Protein AF-A0A7Y3EI06-F1 (afdb_monomer_lite)

pLDDT: mean 91.56, std 10.41, range [52.66, 98.56]

Structure (mmCIF, N/CA/C/O backbone):
data_AF-A0A7Y3EI06-F1
#
_entry.id   AF-A0A7Y3EI06-F1
#
loop_
_atom_site.group_PDB
_atom_site.id
_atom_site.type_symbol
_atom_site.label_atom_id
_atom_site.label_alt_id
_atom_site.label_comp_id
_atom_site.label_asym_id
_atom_site.label_entity_id
_atom_site.label_seq_id
_atom_site.pdbx_PDB_ins_code
_atom_site.Cartn_x
_atom_site.Cartn_y
_atom_site.Cartn_z
_atom_site.occupancy
_atom_site.B_iso_or_equiv
_atom_site.auth_seq_id
_atom_site.auth_comp_id
_atom_site.auth_asym_id
_atom_site.auth_atom_id
_atom_site.pdbx_PDB_model_num
ATOM 1 N N . GLY A 1 1 ? -15.586 -18.626 14.000 1.00 86.62 1 GLY A N 1
ATOM 2 C CA . GLY A 1 1 ? -14.896 -18.577 12.692 1.00 86.62 1 GLY A CA 1
ATOM 3 C C . GLY A 1 1 ? -13.954 -17.388 12.643 1.00 86.62 1 GLY A C 1
ATOM 4 O O . GLY A 1 1 ? -13.993 -16.577 13.561 1.00 86.62 1 GLY A O 1
ATOM 5 N N . GLN A 1 2 ? -13.142 -17.260 11.588 1.00 93.31 2 GLN A N 1
ATOM 6 C CA . GLN A 1 2 ? -12.095 -16.226 11.495 1.00 93.31 2 GLN A CA 1
ATOM 7 C C . GLN A 1 2 ? -12.623 -14.780 11.566 1.00 93.31 2 GLN A C 1
ATOM 9 O O . GLN A 1 2 ? -11.878 -13.884 11.932 1.00 93.31 2 GLN A O 1
ATOM 14 N N . VAL A 1 3 ? -13.921 -14.545 11.317 1.00 95.00 3 VAL A N 1
ATOM 15 C CA . VAL A 1 3 ? -14.573 -13.226 11.484 1.00 95.00 3 VAL A CA 1
ATOM 16 C C . VAL A 1 3 ? -14.376 -12.654 12.891 1.00 95.00 3 VAL A C 1
ATOM 18 O O . VAL A 1 3 ? -14.185 -11.450 13.037 1.00 95.00 3 VAL A O 1
ATOM 21 N N . GLY A 1 4 ? -14.347 -13.504 13.925 1.00 96.19 4 GLY A N 1
ATOM 22 C CA . GLY A 1 4 ? -14.092 -13.057 15.297 1.00 96.19 4 GLY A CA 1
ATOM 23 C C . GLY A 1 4 ? -12.729 -12.379 15.471 1.00 96.19 4 GLY A C 1
ATOM 24 O O . GLY A 1 4 ? -12.615 -11.473 16.292 1.00 96.19 4 GLY A O 1
ATOM 25 N N . LEU A 1 5 ? -11.732 -12.755 14.658 1.00 95.69 5 LEU A N 1
ATOM 26 C CA . LEU A 1 5 ? -10.402 -12.139 14.660 1.00 95.69 5 LEU A CA 1
ATOM 27 C C . LEU A 1 5 ? -10.467 -10.676 14.207 1.00 95.69 5 LEU A C 1
ATOM 29 O O . LEU A 1 5 ? -9.791 -9.841 14.789 1.00 95.69 5 LEU A O 1
ATOM 33 N N . LEU A 1 6 ? -11.318 -10.346 13.228 1.00 96.88 6 LEU A N 1
ATOM 34 C CA . LEU A 1 6 ? -11.492 -8.967 12.755 1.00 96.88 6 LEU A CA 1
ATOM 35 C C . LEU A 1 6 ? -12.366 -8.123 13.690 1.00 96.88 6 LEU A C 1
ATOM 37 O O . LEU A 1 6 ? -12.133 -6.932 13.870 1.00 96.88 6 LEU A O 1
ATOM 41 N N . VAL A 1 7 ? -13.393 -8.733 14.281 1.00 97.00 7 VAL A N 1
ATOM 42 C CA . VAL A 1 7 ? -14.360 -8.018 15.126 1.00 97.00 7 VAL A CA 1
ATOM 43 C C . VAL A 1 7 ? -13.762 -7.667 16.492 1.00 97.00 7 VAL A C 1
ATOM 45 O O . VAL A 1 7 ? -14.069 -6.611 17.045 1.00 97.00 7 VAL A O 1
ATOM 48 N N . ASN A 1 8 ? -12.903 -8.527 17.048 1.00 96.94 8 ASN A N 1
ATOM 49 C CA . ASN A 1 8 ? -12.376 -8.346 18.399 1.00 96.94 8 ASN A CA 1
ATOM 50 C C . ASN A 1 8 ? -11.569 -7.040 18.587 1.00 96.94 8 ASN A C 1
ATOM 52 O O . ASN A 1 8 ? -11.894 -6.309 19.524 1.00 96.94 8 ASN A O 1
ATOM 56 N N . PRO A 1 9 ? -10.604 -6.671 17.717 1.00 97.19 9 PRO A N 1
ATOM 57 C CA . PRO A 1 9 ? -9.884 -5.400 17.839 1.00 97.19 9 PRO A CA 1
ATOM 58 C C . PRO A 1 9 ? -10.804 -4.176 17.826 1.00 97.19 9 PRO A C 1
ATOM 60 O O . PRO A 1 9 ? -10.575 -3.217 18.563 1.00 97.19 9 PRO A O 1
ATOM 63 N N . ILE A 1 10 ? -11.876 -4.224 17.031 1.00 97.69 10 ILE A N 1
ATOM 64 C CA . ILE A 1 10 ? -12.835 -3.123 16.916 1.00 97.69 10 ILE A CA 1
ATOM 65 C C . ILE A 1 10 ? -13.655 -2.996 18.206 1.00 97.69 10 ILE A C 1
ATOM 67 O O . ILE A 1 10 ? -13.704 -1.932 18.815 1.00 97.69 10 ILE A O 1
ATOM 71 N N . LEU A 1 11 ? -14.239 -4.098 18.686 1.00 96.75 11 LEU A N 1
ATOM 72 C CA . LEU A 1 11 ? -15.132 -4.066 19.851 1.00 96.75 11 LEU A CA 1
ATOM 73 C C . LEU A 1 11 ? -14.413 -3.975 21.203 1.00 96.75 11 LEU A C 1
ATOM 75 O O . LEU A 1 11 ? -15.031 -3.567 22.187 1.00 96.75 11 LEU A O 1
ATOM 79 N N . LYS A 1 12 ? -13.159 -4.432 21.295 1.00 96.75 12 LYS A N 1
ATOM 80 C CA . LYS A 1 12 ? -12.437 -4.567 22.575 1.00 96.75 12 LYS A CA 1
ATOM 81 C C . LYS A 1 12 ? -11.217 -3.669 22.702 1.00 96.75 12 LYS A C 1
ATOM 83 O O . LYS A 1 12 ? -10.831 -3.364 23.826 1.00 96.75 12 LYS A O 1
ATOM 88 N N . SER A 1 13 ? -10.620 -3.251 21.590 1.00 95.69 13 SER A N 1
ATOM 89 C CA . SER A 1 13 ? -9.361 -2.495 21.585 1.00 95.69 13 SER A CA 1
ATOM 90 C C . SER A 1 13 ? -9.505 -1.093 20.991 1.00 95.69 13 SER A C 1
ATOM 92 O O . SER A 1 13 ? -8.504 -0.396 20.855 1.00 95.69 13 SER A O 1
ATOM 94 N N . GLY A 1 14 ? -10.729 -0.675 20.639 1.00 94.88 14 GLY A N 1
ATOM 95 C CA . GLY A 1 14 ? -11.006 0.656 20.089 1.00 94.88 14 GLY A CA 1
ATOM 96 C C . GLY A 1 14 ? -10.366 0.897 18.720 1.00 94.88 14 GLY A C 1
ATOM 97 O O . GLY A 1 14 ? -10.090 2.040 18.363 1.00 94.88 14 GLY A O 1
ATOM 98 N N . LYS A 1 15 ? -10.070 -0.171 17.972 1.00 97.81 15 LYS A N 1
ATOM 99 C CA . LYS A 1 15 ? -9.521 -0.073 16.616 1.00 97.81 15 LYS A CA 1
ATOM 100 C C . LYS A 1 15 ? -10.635 0.296 15.645 1.00 97.81 15 LYS A C 1
ATOM 102 O O . LYS A 1 15 ? -11.757 -0.180 15.768 1.00 97.81 15 LYS A O 1
ATOM 107 N N . LEU A 1 16 ? -10.318 1.125 14.660 1.00 98.25 16 LEU A N 1
ATOM 108 C CA . LEU A 1 16 ? -11.288 1.575 13.661 1.00 98.25 16 LEU A CA 1
ATOM 109 C C . LEU A 1 16 ? -11.372 0.620 12.467 1.00 98.25 16 LEU A C 1
ATOM 111 O O . LEU A 1 16 ? -12.369 0.615 11.744 1.00 98.25 16 LEU A O 1
ATOM 115 N N . ALA A 1 17 ? -10.344 -0.203 12.265 1.00 98.00 17 ALA A N 1
ATOM 116 C CA . ALA A 1 17 ? -10.365 -1.294 11.306 1.00 98.00 17 ALA A CA 1
ATOM 117 C C . ALA A 1 17 ? -9.501 -2.465 11.774 1.00 98.00 17 ALA A C 1
ATOM 119 O O . ALA A 1 17 ? -8.561 -2.302 12.555 1.00 98.00 17 ALA A O 1
ATOM 120 N N . ALA A 1 18 ? -9.797 -3.643 11.240 1.00 97.69 18 ALA A N 1
ATOM 121 C CA . ALA A 1 18 ? -8.956 -4.822 11.350 1.00 97.69 18 ALA A CA 1
ATOM 122 C C . ALA A 1 18 ? -8.783 -5.449 9.967 1.00 97.69 18 ALA A C 1
ATOM 124 O O . ALA A 1 18 ? -9.750 -5.584 9.212 1.00 97.69 18 ALA A O 1
ATOM 125 N N . ILE A 1 19 ? -7.560 -5.851 9.641 1.00 97.19 19 ILE A N 1
ATOM 126 C CA . ILE A 1 19 ? -7.232 -6.542 8.398 1.00 97.19 19 ILE A CA 1
ATOM 127 C C . ILE A 1 19 ? -6.675 -7.921 8.711 1.00 97.19 19 ILE A C 1
ATOM 129 O O . ILE A 1 19 ? -5.759 -8.070 9.517 1.00 97.19 19 ILE A O 1
ATOM 133 N N . GLY A 1 20 ? -7.219 -8.937 8.053 1.00 95.88 20 GLY A N 1
ATOM 134 C CA . GLY A 1 20 ? -6.599 -10.246 8.022 1.00 95.88 20 GLY A CA 1
ATOM 135 C C . GLY A 1 20 ? -5.302 -10.150 7.236 1.00 95.88 20 GLY A C 1
ATOM 136 O O . GLY A 1 20 ? -5.282 -9.587 6.145 1.00 95.88 20 GLY A O 1
ATOM 137 N N . SER A 1 21 ? -4.223 -10.694 7.766 1.00 94.19 21 SER A N 1
ATOM 138 C CA . SER A 1 21 ? -2.910 -10.662 7.136 1.00 94.19 21 SER A CA 1
ATOM 139 C C . SER A 1 21 ? -2.366 -12.078 7.068 1.00 94.19 21 SER A C 1
ATOM 141 O O . SER A 1 21 ? -2.422 -12.829 8.034 1.00 94.19 21 SER A O 1
ATOM 143 N N . ARG A 1 22 ? -1.848 -12.455 5.898 1.00 90.81 22 ARG A N 1
ATOM 144 C CA . ARG A 1 22 ? -1.166 -13.734 5.635 1.00 90.81 22 ARG A CA 1
ATOM 145 C C . ARG A 1 22 ? 0.321 -13.662 5.999 1.00 90.81 22 ARG A C 1
ATOM 147 O O . ARG A 1 22 ? 1.104 -14.508 5.569 1.00 90.81 22 ARG A O 1
ATOM 154 N N . ARG A 1 23 ? 0.745 -12.579 6.654 1.00 88.88 23 ARG A N 1
ATOM 155 C CA . ARG A 1 23 ? 2.152 -12.230 6.885 1.00 88.88 23 ARG A CA 1
ATOM 156 C C . ARG A 1 23 ? 2.471 -11.973 8.355 1.00 88.88 23 ARG A C 1
ATOM 158 O O . ARG A 1 23 ? 3.616 -11.642 8.647 1.00 88.88 23 ARG A O 1
ATOM 165 N N . GLU A 1 24 ? 1.501 -12.133 9.254 1.00 91.56 24 GLU A N 1
ATOM 166 C CA . GLU A 1 24 ? 1.766 -12.094 10.694 1.00 91.56 24 GLU A CA 1
ATOM 167 C C . GLU A 1 24 ? 2.379 -13.420 11.157 1.00 91.56 24 GLU A C 1
ATOM 169 O O . GLU A 1 24 ? 2.175 -14.467 10.537 1.00 91.56 24 GLU A O 1
ATOM 174 N N . THR A 1 25 ? 3.132 -13.386 12.254 1.00 89.81 25 THR A N 1
ATOM 175 C CA . THR A 1 25 ? 3.849 -14.554 12.792 1.00 89.81 25 THR A CA 1
ATOM 176 C C . THR A 1 25 ? 2.923 -15.682 13.247 1.00 89.81 25 THR A C 1
ATOM 178 O O . THR A 1 25 ? 3.329 -16.841 13.256 1.00 89.81 25 THR A O 1
ATOM 181 N N . ASP A 1 26 ? 1.683 -15.353 13.593 1.00 91.38 26 ASP A N 1
ATOM 182 C CA . ASP A 1 26 ? 0.609 -16.265 13.984 1.00 91.38 26 ASP A CA 1
ATOM 183 C C . ASP A 1 26 ? -0.289 -16.690 12.804 1.00 91.38 26 ASP A C 1
ATOM 185 O O . ASP A 1 26 ? -1.260 -17.426 12.989 1.00 91.38 26 ASP A O 1
ATOM 189 N N . SER A 1 27 ? 0.029 -16.264 11.576 1.00 91.62 27 SER A N 1
ATOM 190 C CA . SER A 1 27 ? -0.710 -16.664 10.375 1.00 91.62 27 SER A CA 1
ATOM 191 C C . SER A 1 27 ? -0.407 -18.108 9.983 1.00 91.62 27 SER A C 1
ATOM 193 O O . SER A 1 27 ? 0.747 -18.536 9.960 1.00 91.62 27 SER A O 1
ATOM 195 N N . VAL A 1 28 ? -1.434 -18.844 9.559 1.00 91.12 28 VAL A N 1
ATOM 196 C CA . VAL A 1 28 ? -1.288 -20.211 9.039 1.00 91.12 28 VAL A CA 1
ATOM 197 C C . VAL A 1 28 ? -1.607 -20.197 7.555 1.00 91.12 28 VAL A C 1
ATOM 199 O O . VAL A 1 28 ? -2.769 -20.171 7.158 1.00 91.12 28 VAL A O 1
ATOM 202 N N . VAL A 1 29 ? -0.577 -20.204 6.715 1.00 87.38 29 VAL A N 1
ATOM 203 C CA . VAL A 1 29 ? -0.759 -20.093 5.266 1.00 87.38 29 VAL A CA 1
ATOM 204 C C . VAL A 1 29 ? -0.319 -21.375 4.577 1.00 87.38 29 VAL A C 1
ATOM 206 O O . VAL A 1 29 ? 0.862 -21.716 4.565 1.00 87.38 29 VAL A O 1
ATOM 209 N N . LEU A 1 30 ? -1.274 -22.067 3.966 1.00 83.62 30 LEU A N 1
ATOM 210 C CA . LEU A 1 30 ? -1.016 -23.214 3.106 1.00 83.62 30 LEU A CA 1
ATOM 211 C C . LEU A 1 30 ? -0.930 -22.706 1.668 1.00 83.62 30 LEU A C 1
ATOM 213 O O . LEU A 1 30 ? -1.949 -22.371 1.071 1.00 83.62 30 LEU A O 1
ATOM 217 N N . LYS A 1 31 ? 0.293 -22.594 1.140 1.00 73.19 31 LYS A N 1
ATOM 218 C CA . LYS A 1 31 ? 0.559 -22.136 -0.230 1.00 73.19 31 LYS A CA 1
ATOM 219 C C . LYS A 1 31 ? 0.981 -23.282 -1.131 1.00 73.19 31 LYS A C 1
ATOM 221 O O . LYS A 1 31 ? 1.873 -24.050 -0.779 1.00 73.19 31 LYS A O 1
ATOM 226 N N . THR A 1 32 ? 0.434 -23.300 -2.337 1.00 61.97 32 THR A N 1
ATOM 227 C CA . THR A 1 32 ? 0.987 -24.028 -3.479 1.00 61.97 32 THR A CA 1
ATOM 228 C C . THR A 1 32 ? 1.686 -23.012 -4.386 1.00 61.97 32 THR A C 1
ATOM 230 O O . THR A 1 32 ? 1.021 -22.339 -5.161 1.00 61.97 32 THR A O 1
ATOM 233 N N . GLY A 1 33 ? 3.005 -22.815 -4.249 1.00 59.31 33 GLY A N 1
ATOM 234 C CA . GLY A 1 33 ? 3.749 -21.894 -5.126 1.00 59.31 33 GLY A CA 1
ATOM 235 C C . GLY A 1 33 ? 5.039 -21.309 -4.540 1.00 59.31 33 GLY A C 1
ATOM 236 O O . GLY A 1 33 ? 5.329 -21.447 -3.351 1.00 59.31 33 GLY A O 1
ATOM 237 N N . VAL A 1 34 ? 5.825 -20.646 -5.396 1.00 55.56 34 VAL A N 1
ATOM 238 C CA . VAL A 1 34 ? 7.131 -20.039 -5.066 1.00 55.56 34 VAL A CA 1
ATOM 239 C C . VAL A 1 34 ? 6.958 -18.586 -4.596 1.00 55.56 34 VAL A C 1
ATOM 241 O O . VAL A 1 34 ? 6.009 -17.900 -4.982 1.00 55.56 34 VAL A O 1
ATOM 244 N N . ARG A 1 35 ? 7.878 -18.089 -3.752 1.00 59.69 35 ARG A N 1
ATOM 245 C CA . ARG A 1 35 ? 7.955 -16.657 -3.403 1.00 59.69 35 ARG A CA 1
ATOM 246 C C . ARG A 1 35 ? 8.062 -15.822 -4.683 1.00 59.69 35 ARG A C 1
ATOM 248 O O . ARG A 1 35 ? 8.888 -16.108 -5.538 1.00 59.69 35 ARG A O 1
ATOM 255 N N . ASN A 1 36 ? 7.230 -14.789 -4.789 1.00 76.69 36 ASN A N 1
ATOM 256 C CA . ASN A 1 36 ? 7.109 -13.985 -5.997 1.00 76.69 36 ASN A CA 1
ATOM 257 C C . ASN A 1 36 ? 7.727 -12.591 -5.788 1.00 76.69 36 ASN A C 1
ATOM 259 O O . ASN A 1 36 ? 7.141 -11.753 -5.093 1.00 76.69 36 ASN A O 1
ATOM 263 N N . ASP A 1 37 ? 8.883 -12.338 -6.405 1.00 88.94 37 ASP A N 1
ATOM 264 C CA . ASP A 1 37 ? 9.581 -11.043 -6.371 1.00 88.94 37 ASP A CA 1
ATOM 265 C C . ASP A 1 37 ? 8.726 -9.894 -6.918 1.00 88.94 37 ASP A C 1
ATOM 267 O O . ASP A 1 37 ? 8.847 -8.757 -6.459 1.00 88.94 37 ASP A O 1
ATOM 271 N N . ARG A 1 38 ? 7.762 -10.188 -7.800 1.00 88.25 38 ARG A N 1
ATOM 272 C CA . ARG A 1 38 ? 6.776 -9.205 -8.281 1.00 88.25 38 ARG A CA 1
ATOM 273 C C . ARG A 1 38 ? 5.994 -8.588 -7.121 1.00 88.25 38 ARG A C 1
ATOM 275 O O . ARG A 1 38 ? 5.775 -7.381 -7.082 1.00 88.25 38 ARG A O 1
ATOM 282 N N . GLY A 1 39 ? 5.620 -9.410 -6.138 1.00 89.00 39 GLY A N 1
ATOM 283 C CA . GLY A 1 39 ? 4.951 -8.947 -4.925 1.00 89.00 39 GLY A CA 1
ATOM 284 C C . GLY A 1 39 ? 5.860 -8.077 -4.057 1.00 89.00 39 GLY A C 1
ATOM 285 O O . GLY A 1 39 ? 5.383 -7.114 -3.464 1.00 89.00 39 GLY A O 1
ATOM 286 N N . LYS A 1 40 ? 7.169 -8.367 -4.010 1.00 92.38 40 LYS A N 1
ATOM 287 C CA . LYS A 1 40 ? 8.142 -7.524 -3.297 1.00 92.38 40 LYS A CA 1
ATOM 288 C C . LYS A 1 40 ? 8.280 -6.159 -3.966 1.00 92.38 40 LYS A C 1
ATOM 290 O O . LYS A 1 40 ? 8.180 -5.157 -3.268 1.00 92.38 40 LYS A O 1
ATOM 295 N N . LEU A 1 41 ? 8.410 -6.112 -5.295 1.00 94.94 41 LEU A N 1
ATOM 296 C CA . LEU A 1 41 ? 8.435 -4.853 -6.046 1.00 94.94 41 LEU A CA 1
ATOM 297 C C . LEU A 1 41 ? 7.154 -4.045 -5.828 1.00 94.94 41 LEU A C 1
ATOM 299 O O . LEU A 1 41 ? 7.232 -2.860 -5.515 1.00 94.94 41 LEU A O 1
ATOM 303 N N . PHE A 1 42 ? 5.983 -4.679 -5.943 1.00 94.12 42 PHE A N 1
ATOM 304 C CA . PHE A 1 42 ? 4.713 -4.006 -5.675 1.00 94.12 42 PHE A CA 1
ATOM 305 C C . PHE A 1 42 ? 4.698 -3.402 -4.265 1.00 94.12 42 PHE A C 1
ATOM 307 O O . PHE A 1 42 ? 4.352 -2.230 -4.112 1.00 94.12 42 PHE A O 1
ATOM 314 N N . ILE A 1 43 ? 5.105 -4.179 -3.248 1.00 94.38 43 ILE A N 1
ATOM 315 C CA . ILE A 1 43 ? 5.122 -3.711 -1.858 1.00 94.38 43 ILE A CA 1
ATOM 316 C C . ILE A 1 43 ? 6.092 -2.554 -1.654 1.00 94.38 43 ILE A C 1
ATOM 318 O O . ILE A 1 43 ? 5.745 -1.570 -1.001 1.00 94.38 43 ILE A O 1
ATOM 322 N N . TYR A 1 44 ? 7.278 -2.655 -2.242 1.00 96.56 44 TYR A N 1
ATOM 323 C CA . TYR A 1 44 ? 8.270 -1.595 -2.206 1.00 96.56 44 TYR A CA 1
ATOM 324 C C . TYR A 1 44 ? 7.708 -0.290 -2.780 1.00 96.56 44 TYR A C 1
ATOM 326 O O . TYR A 1 44 ? 7.708 0.733 -2.098 1.00 96.56 44 TYR A O 1
ATOM 334 N N . LEU A 1 45 ? 7.152 -0.342 -3.996 1.00 97.06 45 LEU A N 1
ATOM 335 C CA . LEU A 1 45 ? 6.646 0.834 -4.702 1.00 97.06 45 LEU A CA 1
ATOM 336 C C . LEU A 1 45 ? 5.485 1.507 -3.968 1.00 97.06 45 LEU A C 1
ATOM 338 O O . LEU A 1 45 ? 5.508 2.724 -3.798 1.00 97.06 45 LEU A O 1
ATOM 342 N N . TRP A 1 46 ? 4.485 0.754 -3.491 1.00 96.38 46 TRP A N 1
ATOM 343 C CA . TRP A 1 46 ? 3.362 1.398 -2.804 1.00 96.38 46 TRP A CA 1
ATOM 344 C C . TRP A 1 46 ? 3.777 2.020 -1.469 1.00 96.38 46 TRP A C 1
ATOM 346 O O . TRP A 1 46 ? 3.269 3.085 -1.121 1.00 96.38 46 TRP A O 1
ATOM 356 N N . LYS A 1 47 ? 4.727 1.421 -0.735 1.00 96.25 47 LYS A N 1
ATOM 357 C CA . LYS A 1 47 ? 5.212 1.981 0.540 1.00 96.25 47 LYS A CA 1
ATOM 358 C C . LYS A 1 47 ? 5.892 3.336 0.370 1.00 96.25 47 LYS A C 1
ATOM 360 O O . LYS A 1 47 ? 5.835 4.147 1.289 1.00 96.25 47 LYS A O 1
ATOM 365 N N . ARG A 1 48 ? 6.486 3.604 -0.798 1.00 97.44 48 ARG A N 1
ATOM 366 C CA . ARG A 1 48 ? 7.034 4.929 -1.132 1.00 97.44 48 ARG A CA 1
ATOM 367 C C . ARG A 1 48 ? 5.942 5.977 -1.371 1.00 97.44 48 ARG A C 1
ATOM 369 O O . ARG A 1 48 ? 6.201 7.158 -1.193 1.00 97.44 48 ARG A O 1
ATOM 376 N N . LEU A 1 49 ? 4.734 5.552 -1.745 1.00 97.69 49 LEU A N 1
ATOM 377 C CA . LEU A 1 49 ? 3.607 6.428 -2.079 1.00 97.69 49 LEU A CA 1
ATOM 378 C C . LEU A 1 49 ? 2.678 6.725 -0.894 1.00 97.69 49 LEU A C 1
ATOM 380 O O . LEU A 1 49 ? 2.116 7.810 -0.815 1.00 97.69 49 LEU A O 1
ATOM 384 N N . ILE A 1 50 ? 2.469 5.780 0.023 1.00 96.38 50 ILE A N 1
ATOM 385 C CA . ILE A 1 50 ? 1.502 5.943 1.125 1.00 96.38 50 ILE A CA 1
ATOM 386 C C . ILE A 1 50 ? 2.115 5.542 2.480 1.00 96.38 50 ILE A C 1
ATOM 388 O O . ILE A 1 50 ? 1.755 4.511 3.056 1.00 96.38 50 ILE A O 1
ATOM 392 N N . PRO A 1 51 ? 3.0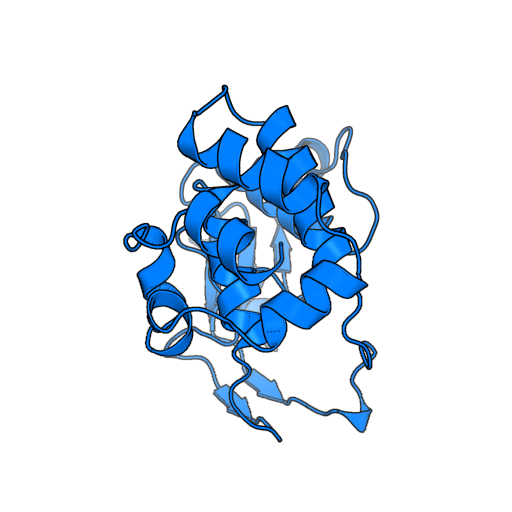37 6.354 3.031 1.00 93.44 51 PRO A N 1
ATOM 393 C CA . PRO A 1 51 ? 3.808 5.998 4.227 1.00 93.44 51 PRO A CA 1
ATOM 394 C C . PRO A 1 51 ? 2.948 5.760 5.479 1.00 93.44 51 PRO A C 1
ATOM 396 O O . PRO A 1 51 ? 3.337 4.971 6.337 1.00 93.44 51 PRO A O 1
ATOM 399 N N . ASN A 1 52 ? 1.742 6.337 5.563 1.00 93.31 52 ASN A N 1
ATOM 400 C CA . ASN A 1 52 ? 0.805 6.102 6.675 1.00 93.31 52 ASN A CA 1
ATOM 401 C C . ASN A 1 52 ? 0.351 4.636 6.796 1.00 93.31 52 ASN A C 1
ATOM 403 O O . ASN A 1 52 ? -0.118 4.219 7.854 1.00 93.31 52 ASN A O 1
ATOM 407 N N . LEU A 1 53 ? 0.483 3.846 5.725 1.00 95.00 53 LEU A N 1
ATOM 408 C CA . LEU A 1 53 ? 0.230 2.404 5.747 1.00 95.00 53 LEU A CA 1
ATOM 409 C C . LEU A 1 53 ? 1.521 1.585 5.931 1.00 95.00 53 LEU A C 1
ATOM 411 O O . LEU A 1 53 ? 1.494 0.371 5.755 1.00 95.00 53 LEU A O 1
ATOM 415 N N . GLY A 1 54 ? 2.649 2.208 6.287 1.00 91.94 54 GLY A N 1
ATOM 416 C CA . GLY A 1 54 ? 3.965 1.568 6.403 1.00 91.94 54 GLY A CA 1
ATOM 417 C C . GLY A 1 54 ? 3.998 0.338 7.318 1.00 91.94 54 GLY A C 1
ATOM 418 O O . GLY A 1 54 ? 4.679 -0.635 7.013 1.00 91.94 54 GLY A O 1
ATOM 419 N N . GLU A 1 55 ? 3.194 0.300 8.375 1.00 90.56 55 GLU A N 1
ATOM 420 C CA . GLU A 1 55 ? 3.117 -0.865 9.271 1.00 90.56 55 GLU A CA 1
ATOM 421 C C . GLU A 1 55 ? 2.364 -2.059 8.663 1.00 90.56 55 GLU A C 1
ATOM 423 O O . GLU A 1 55 ? 2.457 -3.189 9.152 1.00 90.56 55 GLU A O 1
ATOM 428 N N . ILE A 1 56 ? 1.617 -1.833 7.582 1.00 92.12 56 ILE A N 1
ATOM 429 C CA . ILE A 1 56 ? 0.852 -2.852 6.870 1.00 92.12 56 ILE A CA 1
ATOM 430 C C . ILE A 1 56 ? 1.715 -3.440 5.756 1.00 92.12 56 ILE A C 1
ATOM 432 O O . ILE A 1 56 ? 2.457 -2.745 5.067 1.00 92.12 56 ILE A O 1
ATOM 436 N N . ILE A 1 57 ? 1.635 -4.754 5.569 1.00 89.19 57 ILE A N 1
ATOM 437 C CA . ILE A 1 57 ? 2.349 -5.450 4.492 1.00 89.19 57 ILE A CA 1
ATOM 438 C C . ILE A 1 57 ? 1.348 -6.112 3.550 1.00 89.19 57 ILE A C 1
ATOM 440 O O . ILE A 1 57 ? 1.469 -5.996 2.333 1.00 89.19 57 ILE A O 1
ATOM 444 N N . ASP A 1 58 ? 0.341 -6.786 4.108 1.00 89.00 58 ASP A N 1
ATOM 445 C CA . ASP A 1 58 ? -0.673 -7.511 3.346 1.00 89.00 58 ASP A CA 1
ATOM 446 C C . ASP A 1 58 ? -1.904 -6.646 3.035 1.00 89.00 58 ASP A C 1
ATOM 448 O O . ASP A 1 58 ? -3.030 -6.956 3.419 1.00 89.00 58 ASP A O 1
ATOM 452 N N . THR A 1 59 ? -1.694 -5.530 2.330 1.00 85.50 59 THR A N 1
ATOM 453 C CA . THR A 1 59 ? -2.788 -4.622 1.936 1.00 85.50 59 THR A CA 1
ATOM 454 C C . THR A 1 59 ? -3.816 -5.294 1.022 1.00 85.50 59 THR A C 1
ATOM 456 O O . THR A 1 59 ? -4.976 -4.896 1.025 1.00 85.50 59 THR A O 1
ATOM 459 N N . GLN A 1 60 ? -3.426 -6.343 0.289 1.00 79.56 60 GLN A N 1
ATOM 460 C CA . GLN A 1 60 ? -4.255 -7.037 -0.706 1.00 79.56 60 GLN A CA 1
ATOM 461 C C . GLN A 1 60 ? -5.069 -8.215 -0.148 1.00 79.56 60 GLN A C 1
ATOM 463 O O . GLN A 1 60 ? -5.717 -8.933 -0.909 1.00 79.56 60 GLN A O 1
ATOM 468 N N . CYS A 1 61 ? -5.043 -8.469 1.160 1.00 86.00 61 CYS A N 1
ATOM 469 C CA . CYS A 1 61 ? -5.949 -9.454 1.740 1.00 86.00 61 CYS A CA 1
ATOM 470 C C . CYS A 1 61 ? -7.368 -8.873 1.806 1.00 86.00 61 CYS A C 1
ATOM 472 O O . CYS A 1 61 ? -7.619 -7.943 2.570 1.00 86.00 61 CYS A O 1
ATOM 474 N N . GLY A 1 62 ? -8.312 -9.405 1.025 1.00 86.94 62 GLY A N 1
ATOM 475 C CA . GLY A 1 62 ? -9.698 -8.908 0.979 1.00 86.94 62 GLY A CA 1
ATOM 476 C C . GLY A 1 62 ? -10.495 -9.093 2.279 1.00 86.94 62 GLY A C 1
ATOM 477 O O . GLY A 1 62 ? -11.612 -8.597 2.399 1.00 86.94 62 GLY A O 1
ATOM 478 N N . PHE A 1 63 ? -9.937 -9.793 3.268 1.00 93.50 63 PHE A N 1
ATOM 479 C CA . PHE A 1 63 ? -10.588 -10.045 4.545 1.00 93.50 63 PHE A CA 1
ATOM 480 C C . PHE A 1 63 ? -10.345 -8.884 5.518 1.00 93.50 63 PHE A C 1
ATOM 482 O O . PHE A 1 63 ? -9.340 -8.849 6.224 1.00 93.50 63 PHE A O 1
ATOM 489 N N . LYS A 1 64 ? -11.259 -7.909 5.527 1.00 96.44 64 LYS A N 1
ATOM 490 C CA . LYS A 1 64 ? -11.155 -6.677 6.322 1.00 96.44 64 LYS A CA 1
ATOM 491 C C . LYS A 1 64 ? -12.479 -6.344 7.010 1.00 96.44 64 LYS A C 1
ATOM 493 O O . LYS A 1 64 ? -13.546 -6.651 6.482 1.00 96.44 64 LYS A O 1
ATOM 498 N N . ALA A 1 65 ? -12.410 -5.694 8.165 1.00 97.50 65 ALA A N 1
ATOM 499 C CA . ALA A 1 65 ? -13.558 -5.126 8.866 1.00 97.50 65 ALA A CA 1
ATOM 500 C C . ALA A 1 65 ? -13.271 -3.677 9.265 1.00 97.50 65 ALA A C 1
ATOM 502 O O . ALA A 1 65 ? -12.129 -3.324 9.554 1.00 97.50 65 ALA A O 1
ATOM 503 N N . PHE A 1 66 ? -14.322 -2.862 9.309 1.00 98.12 66 PHE A N 1
ATOM 504 C CA . PHE A 1 66 ? -14.274 -1.446 9.665 1.00 98.12 66 PHE A CA 1
ATOM 505 C C . PHE A 1 66 ? -15.367 -1.148 10.692 1.00 98.12 66 PHE A C 1
ATOM 507 O O . PHE A 1 66 ? -16.444 -1.748 10.635 1.00 98.12 66 PHE A O 1
ATOM 514 N N . ASP A 1 67 ? -15.106 -0.227 11.617 1.00 98.00 67 ASP A N 1
ATOM 515 C CA . ASP A 1 67 ? -16.112 0.250 12.566 1.00 98.00 67 ASP A CA 1
ATOM 516 C C . ASP A 1 67 ? -17.233 0.983 11.811 1.00 98.00 67 ASP A C 1
ATOM 518 O O . ASP A 1 67 ? -16.994 1.955 11.089 1.00 98.00 67 ASP A O 1
ATOM 522 N N . GLY A 1 68 ? -18.476 0.531 12.001 1.00 97.31 68 GLY A N 1
ATOM 523 C CA . GLY A 1 68 ? -19.663 1.109 11.371 1.00 97.31 68 GLY A CA 1
ATOM 524 C C . GLY A 1 68 ? -19.844 2.609 11.628 1.00 97.31 68 GLY A C 1
ATOM 525 O O . GLY A 1 68 ? -20.410 3.296 10.776 1.00 97.31 68 GLY A O 1
ATOM 526 N N . ASN A 1 69 ? -19.314 3.135 12.737 1.00 96.94 69 ASN A N 1
ATOM 527 C CA . ASN A 1 69 ? -19.352 4.561 13.063 1.00 96.94 69 ASN A CA 1
ATOM 528 C C . ASN A 1 69 ? -18.531 5.414 12.087 1.00 96.94 69 ASN A C 1
ATOM 530 O O . ASN A 1 69 ? -18.899 6.558 11.822 1.00 96.94 69 ASN A O 1
ATOM 534 N N . ILE A 1 70 ? -17.449 4.865 11.521 1.00 97.56 70 ILE A N 1
ATOM 535 C CA . ILE A 1 70 ? -16.584 5.593 10.582 1.00 97.56 70 ILE A CA 1
ATOM 536 C C . ILE A 1 70 ? -16.839 5.236 9.119 1.00 97.56 70 ILE A C 1
ATOM 538 O O . ILE A 1 70 ? -16.404 5.985 8.248 1.00 97.56 70 ILE A O 1
ATOM 542 N N . VAL A 1 71 ? -17.542 4.132 8.817 1.00 96.44 71 VAL A N 1
ATOM 543 C CA . VAL A 1 71 ? -17.727 3.645 7.433 1.00 96.44 71 VAL A CA 1
ATOM 544 C C . VAL A 1 71 ? -18.243 4.751 6.517 1.00 96.44 71 VAL A C 1
ATOM 546 O O . VAL A 1 71 ? -17.639 5.004 5.479 1.00 96.44 71 VAL A O 1
ATOM 549 N N . ARG A 1 72 ? -19.300 5.475 6.918 1.00 96.62 72 ARG A N 1
ATOM 550 C CA . ARG A 1 72 ? -19.848 6.578 6.110 1.00 96.62 72 ARG A CA 1
ATOM 551 C C . ARG A 1 72 ? -18.783 7.630 5.801 1.00 96.62 72 ARG A C 1
ATOM 553 O O . ARG A 1 72 ? -18.668 8.038 4.652 1.00 96.62 72 ARG A O 1
ATOM 560 N N . GLN A 1 73 ? -17.993 8.012 6.803 1.00 96.94 73 GLN A N 1
ATOM 561 C CA . GLN A 1 73 ? -16.917 8.986 6.656 1.00 96.94 73 GLN A CA 1
ATOM 562 C C . GLN A 1 73 ? -15.830 8.486 5.697 1.00 96.94 73 GLN A C 1
ATOM 564 O O . GLN A 1 73 ? -15.460 9.224 4.793 1.00 96.94 73 GLN A O 1
ATOM 569 N N . ILE A 1 74 ? -15.339 7.250 5.843 1.00 97.00 74 ILE A N 1
ATOM 570 C CA . ILE A 1 74 ? -14.246 6.723 5.003 1.00 97.00 74 ILE A CA 1
ATOM 571 C C . ILE A 1 74 ? -14.689 6.302 3.598 1.00 97.00 74 ILE A C 1
ATOM 573 O O . ILE A 1 74 ? -13.839 6.151 2.728 1.00 97.00 74 ILE A O 1
ATOM 577 N N . THR A 1 75 ? -15.989 6.140 3.346 1.00 96.88 75 TH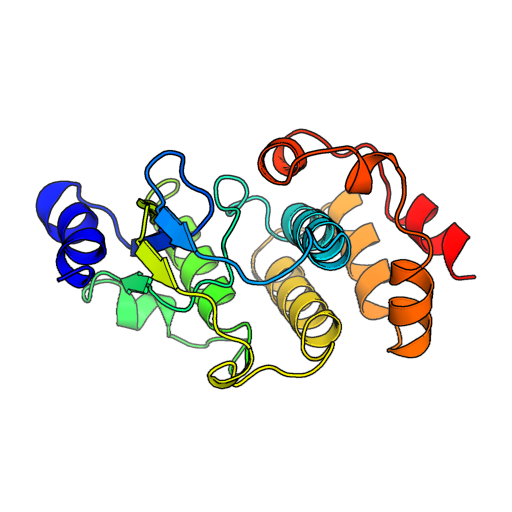R A N 1
ATOM 578 C CA . THR A 1 75 ? -16.527 5.847 2.001 1.00 96.88 75 THR A CA 1
ATOM 579 C C . THR A 1 75 ? -16.988 7.088 1.235 1.00 96.88 75 THR A C 1
ATOM 581 O O . THR A 1 75 ? -17.296 6.999 0.048 1.00 96.88 75 THR A O 1
ATOM 584 N N . ASP A 1 76 ? -17.057 8.248 1.889 1.00 95.94 76 ASP A N 1
ATOM 585 C CA . ASP A 1 76 ? -17.575 9.466 1.266 1.00 95.94 76 ASP A CA 1
ATOM 586 C C . ASP A 1 76 ? -16.619 10.002 0.190 1.00 95.94 76 ASP A C 1
ATOM 588 O O . ASP A 1 76 ? -15.456 10.256 0.483 1.00 95.94 76 ASP A O 1
ATOM 592 N N . ASN A 1 77 ? -17.090 10.197 -1.043 1.00 94.00 77 ASN A N 1
ATOM 593 C CA . ASN A 1 77 ? -16.288 10.742 -2.150 1.00 94.00 77 ASN A CA 1
ATOM 594 C C . ASN A 1 77 ? -14.985 9.972 -2.471 1.00 94.00 77 ASN A C 1
ATOM 596 O O . ASN A 1 77 ? -13.973 10.588 -2.802 1.00 94.00 77 ASN A O 1
ATOM 600 N N . LEU A 1 78 ? -15.009 8.630 -2.414 1.00 96.62 78 LEU A N 1
ATOM 601 C CA . LEU A 1 78 ? -13.852 7.806 -2.799 1.00 96.62 78 LEU A CA 1
ATOM 602 C C . LEU A 1 78 ? -13.365 8.100 -4.228 1.00 96.62 78 LEU A C 1
ATOM 604 O O . LEU A 1 78 ? -14.165 8.153 -5.178 1.00 96.62 78 LEU A O 1
ATOM 608 N N . ILE A 1 79 ? -12.048 8.236 -4.386 1.00 96.88 79 ILE A N 1
ATOM 609 C CA . ILE A 1 79 ? -11.395 8.477 -5.680 1.00 96.88 79 ILE A CA 1
ATOM 610 C C . ILE A 1 79 ? -11.114 7.190 -6.463 1.00 96.88 79 ILE A C 1
ATOM 612 O O . ILE A 1 79 ? -11.011 7.265 -7.697 1.00 96.88 79 ILE A O 1
ATOM 616 N N . GLU A 1 80 ? -10.995 6.050 -5.784 1.00 95.94 80 GLU A N 1
ATOM 617 C CA . GLU A 1 80 ? -10.823 4.706 -6.331 1.00 95.94 80 GLU A CA 1
ATOM 618 C C . GLU A 1 80 ? -12.083 3.862 -6.086 1.00 95.94 80 GLU A C 1
ATOM 620 O O . GLU A 1 80 ? -12.628 3.799 -4.987 1.00 95.94 80 GLU A O 1
ATOM 625 N N . LYS A 1 81 ? -12.571 3.210 -7.144 1.00 94.19 81 LYS A N 1
ATOM 626 C CA . LYS A 1 81 ? -13.831 2.435 -7.146 1.00 94.19 81 LYS A CA 1
ATOM 627 C C . LYS A 1 81 ? -13.673 1.040 -7.760 1.00 94.19 81 LYS A C 1
ATOM 629 O O . LYS A 1 81 ? -14.655 0.326 -7.942 1.00 94.19 81 LYS A O 1
ATOM 634 N N . LYS A 1 82 ? -12.451 0.686 -8.147 1.00 91.81 82 LYS A N 1
ATOM 635 C CA . LYS A 1 82 ? -12.028 -0.585 -8.733 1.00 91.81 82 LYS A CA 1
ATOM 636 C C . LYS A 1 82 ? -11.193 -1.338 -7.695 1.00 91.81 82 LYS A C 1
ATOM 638 O O . LYS A 1 82 ? -11.441 -1.246 -6.503 1.00 91.81 82 LYS A O 1
ATOM 643 N N . PHE A 1 83 ? -10.199 -2.097 -8.144 1.00 89.75 83 PHE A N 1
ATOM 644 C CA . PHE A 1 83 ? -9.516 -3.115 -7.352 1.00 89.75 83 PHE A CA 1
ATOM 645 C C . PHE A 1 83 ? -8.770 -2.601 -6.106 1.00 89.75 83 PHE A C 1
ATOM 647 O O . PHE A 1 83 ? -8.640 -3.347 -5.147 1.00 89.75 83 PHE A O 1
ATOM 654 N N . ALA A 1 84 ? -8.292 -1.351 -6.097 1.00 93.62 84 ALA A N 1
ATOM 655 C CA . ALA A 1 84 ? -7.524 -0.787 -4.979 1.00 93.62 84 ALA A CA 1
ATOM 656 C C . ALA A 1 84 ? -8.371 0.038 -3.985 1.00 93.62 84 ALA A C 1
ATOM 658 O O . ALA A 1 84 ? -7.807 0.749 -3.155 1.00 93.62 84 ALA A O 1
ATOM 659 N N . PHE A 1 85 ? -9.708 -0.015 -4.065 1.00 94.75 85 PHE A N 1
ATOM 660 C CA . PHE A 1 85 ? -10.593 0.805 -3.222 1.00 94.75 85 PHE A CA 1
ATOM 661 C C . PHE A 1 85 ? -10.358 0.581 -1.720 1.00 94.75 85 PHE A C 1
ATOM 663 O O . PHE A 1 85 ? -10.462 1.499 -0.911 1.00 94.75 85 PHE A O 1
ATOM 670 N N . ASP A 1 86 ? -10.016 -0.646 -1.337 1.00 94.75 86 ASP A N 1
ATOM 671 C CA . ASP A 1 86 ? -9.777 -1.042 0.044 1.00 94.75 86 ASP A CA 1
ATOM 672 C C . ASP A 1 86 ? -8.511 -0.404 0.631 1.00 94.75 86 ASP A C 1
ATOM 674 O O . ASP A 1 86 ? -8.473 -0.120 1.827 1.00 94.75 86 ASP A O 1
ATOM 678 N N . ILE A 1 87 ? -7.503 -0.113 -0.195 1.00 96.12 87 ILE A N 1
ATOM 679 C CA . ILE A 1 87 ? -6.312 0.647 0.206 1.00 96.12 87 ILE A CA 1
ATOM 680 C C . ILE A 1 87 ? -6.696 2.084 0.574 1.00 96.12 87 ILE A C 1
ATOM 682 O O . ILE A 1 87 ? -6.203 2.609 1.572 1.00 96.12 87 ILE A O 1
ATOM 686 N N . GLU A 1 88 ? -7.607 2.703 -0.181 1.00 97.19 88 GLU A N 1
ATOM 687 C CA . GLU A 1 88 ? -8.110 4.046 0.127 1.00 97.19 88 GLU A CA 1
ATOM 688 C C . GLU A 1 88 ? -8.878 4.064 1.451 1.00 97.19 88 GLU A C 1
ATOM 690 O O . GLU A 1 88 ? -8.669 4.959 2.271 1.00 97.19 88 GLU A O 1
ATOM 695 N N . LEU A 1 89 ? -9.704 3.042 1.706 1.00 97.38 89 LEU A N 1
ATOM 696 C CA . LEU A 1 89 ? -10.395 2.893 2.990 1.00 97.38 89 LEU A CA 1
ATOM 697 C C . LEU A 1 89 ? -9.398 2.836 4.152 1.00 97.38 89 LEU A C 1
ATOM 699 O O . LEU A 1 89 ? -9.556 3.573 5.123 1.00 97.38 89 LEU A O 1
ATOM 703 N N . LEU A 1 90 ? -8.344 2.020 4.038 1.00 97.25 90 LEU A N 1
ATOM 704 C CA . LEU A 1 90 ? -7.300 1.927 5.065 1.00 97.25 90 LEU A CA 1
ATOM 705 C C . LEU A 1 90 ? -6.566 3.251 5.273 1.00 97.25 90 LEU A C 1
ATOM 707 O O . LEU A 1 90 ? -6.320 3.643 6.416 1.00 97.25 90 LEU A O 1
ATOM 711 N N . LEU A 1 91 ? -6.224 3.940 4.182 1.00 96.88 91 LEU A N 1
ATOM 712 C CA . LEU A 1 91 ? -5.559 5.235 4.238 1.00 96.88 91 LEU A CA 1
ATOM 713 C C . LEU A 1 91 ? -6.417 6.250 4.997 1.00 96.88 91 LEU A C 1
ATOM 715 O O . LEU A 1 91 ? -5.932 6.883 5.933 1.00 96.88 91 LEU A O 1
ATOM 719 N N . ARG A 1 92 ? -7.706 6.344 4.662 1.00 97.19 92 ARG A N 1
ATOM 720 C CA . ARG A 1 92 ? -8.640 7.256 5.332 1.00 97.19 92 ARG A CA 1
ATOM 721 C C . ARG A 1 92 ? -8.883 6.883 6.788 1.00 97.19 92 ARG A C 1
ATOM 723 O O . ARG A 1 92 ? -8.985 7.781 7.618 1.00 97.19 92 ARG A O 1
ATOM 730 N N . THR A 1 93 ? -8.927 5.595 7.124 1.00 97.56 93 THR A N 1
ATOM 731 C CA . THR A 1 93 ? -8.990 5.147 8.522 1.00 97.56 93 THR A CA 1
ATOM 732 C C . THR A 1 93 ? -7.765 5.619 9.314 1.00 97.56 93 THR A C 1
ATOM 734 O O . THR A 1 93 ? -7.924 6.189 10.392 1.00 97.56 93 THR A O 1
ATOM 737 N N . GLN A 1 94 ? -6.553 5.473 8.767 1.00 96.31 94 GLN A N 1
ATOM 738 C CA . GLN A 1 94 ? -5.331 5.974 9.414 1.00 96.31 94 GLN A CA 1
ATOM 739 C C . GLN A 1 94 ? -5.298 7.504 9.522 1.00 96.31 94 GLN A C 1
ATOM 741 O O . GLN A 1 94 ? -4.752 8.032 10.487 1.00 96.31 94 GLN A O 1
ATOM 746 N N . SER A 1 95 ? -5.902 8.222 8.571 1.00 94.81 95 SER A N 1
ATOM 747 C CA . SER A 1 95 ? -6.044 9.682 8.643 1.00 94.81 95 SER A CA 1
ATOM 748 C C . SER A 1 95 ? -7.007 10.146 9.740 1.00 94.81 95 SER A C 1
ATOM 750 O O . SER A 1 95 ? -6.842 11.253 10.241 1.00 94.81 95 SER A O 1
ATOM 752 N N . ILE A 1 96 ? -8.001 9.333 10.124 1.00 96.44 96 ILE A N 1
ATOM 753 C CA . ILE A 1 96 ? -8.872 9.630 11.276 1.00 96.44 96 ILE A CA 1
ATOM 754 C C . ILE A 1 96 ? -8.085 9.463 12.575 1.00 96.44 96 ILE A C 1
ATOM 756 O O . ILE A 1 96 ? -8.120 10.332 13.444 1.00 96.44 96 ILE A O 1
ATOM 760 N N . GLN A 1 97 ? -7.389 8.334 12.710 1.00 95.25 97 GLN A N 1
ATOM 761 C CA . GLN A 1 97 ? -6.605 8.016 13.894 1.00 95.25 97 GLN A CA 1
ATOM 762 C C . GLN A 1 97 ? -5.394 7.158 13.500 1.00 95.25 97 GLN A C 1
ATOM 764 O O . GLN A 1 97 ? -5.571 5.985 13.151 1.00 95.25 97 GLN A O 1
ATOM 769 N N . PRO A 1 98 ? -4.163 7.690 13.600 1.00 95.00 98 PRO A N 1
ATOM 770 C CA . PRO A 1 98 ? -2.957 6.904 13.369 1.00 95.00 98 PRO A CA 1
ATOM 771 C C . PRO A 1 98 ? -2.877 5.694 14.311 1.00 95.00 98 PRO A C 1
ATOM 773 O O . PRO A 1 98 ? -3.160 5.791 15.505 1.00 95.00 98 PRO A O 1
ATOM 776 N N . GLY A 1 99 ? -2.505 4.533 13.776 1.00 95.12 99 GLY A N 1
ATOM 777 C CA . GLY A 1 99 ? -2.425 3.268 14.516 1.00 95.12 99 GLY A CA 1
ATOM 778 C C . GLY A 1 99 ? -3.775 2.584 14.778 1.00 95.12 99 GLY A C 1
ATOM 779 O O . GLY A 1 99 ? -3.837 1.623 15.554 1.00 95.12 99 GLY A O 1
ATOM 780 N N . SER A 1 100 ? -4.860 3.047 14.149 1.00 96.62 100 SER A N 1
ATOM 781 C CA . SER A 1 100 ? -6.215 2.507 14.358 1.00 96.62 100 SER A CA 1
ATOM 782 C C . SER A 1 100 ? -6.564 1.284 13.506 1.00 96.62 100 SER A C 1
ATOM 784 O O . SER A 1 100 ? -7.630 0.698 13.699 1.00 96.62 100 SER A O 1
ATOM 786 N N . VAL A 1 101 ? -5.673 0.878 12.599 1.00 97.31 101 VAL A N 1
ATOM 787 C CA . VAL A 1 101 ? -5.803 -0.354 11.814 1.00 97.31 101 VAL A CA 1
ATOM 788 C C . VAL A 1 101 ? -5.013 -1.470 12.491 1.00 97.31 101 VAL A C 1
ATOM 790 O O . VAL A 1 101 ? -3.790 -1.384 12.598 1.00 97.31 101 VAL A O 1
ATOM 793 N N . GLU A 1 102 ? -5.701 -2.524 12.919 1.00 97.00 102 GLU A N 1
ATOM 794 C CA . GLU A 1 102 ? -5.074 -3.724 13.476 1.00 97.00 102 GLU A CA 1
ATOM 795 C C . GLU A 1 102 ? -4.803 -4.768 12.390 1.00 97.00 102 GLU A C 1
ATOM 797 O O . GLU A 1 102 ? -5.644 -4.994 11.518 1.00 97.00 102 GLU A O 1
ATOM 802 N N . LYS A 1 103 ? -3.653 -5.441 12.456 1.00 96.31 103 LYS A N 1
ATOM 803 C CA . LYS A 1 103 ? -3.342 -6.598 11.608 1.00 96.31 103 LYS A CA 1
ATOM 804 C C . LYS A 1 103 ? -3.595 -7.853 12.424 1.00 96.31 103 LYS A C 1
ATOM 806 O O . LYS A 1 103 ? -3.076 -7.968 13.526 1.00 96.31 103 LYS A O 1
ATOM 811 N N . VAL A 1 104 ? -4.369 -8.790 11.895 1.00 96.00 104 VAL A N 1
ATOM 812 C CA . VAL A 1 104 ? -4.631 -10.062 12.574 1.00 96.00 104 VAL A CA 1
ATOM 813 C C . VAL A 1 104 ? -4.171 -11.217 11.703 1.00 96.00 104 VAL A C 1
ATOM 815 O O . VAL A 1 104 ? -4.485 -11.256 10.510 1.00 96.00 104 VAL A O 1
ATOM 818 N N . GLY A 1 105 ? -3.423 -12.152 12.285 1.00 95.31 105 GLY A N 1
ATOM 819 C CA . GLY A 1 105 ? -3.034 -13.369 11.592 1.00 95.31 105 GLY A CA 1
ATOM 820 C C . GLY A 1 105 ? -4.255 -14.195 11.218 1.00 95.31 105 GLY A C 1
ATOM 821 O O . GLY A 1 105 ? -5.217 -14.298 11.982 1.00 95.31 105 GLY A O 1
ATOM 822 N N . ILE A 1 106 ? -4.237 -14.770 10.017 1.00 94.69 106 ILE A N 1
ATOM 823 C CA . ILE A 1 106 ? -5.330 -15.614 9.526 1.00 94.69 106 ILE A CA 1
ATOM 824 C C . ILE A 1 106 ? -4.833 -16.969 9.042 1.00 94.69 106 ILE A C 1
A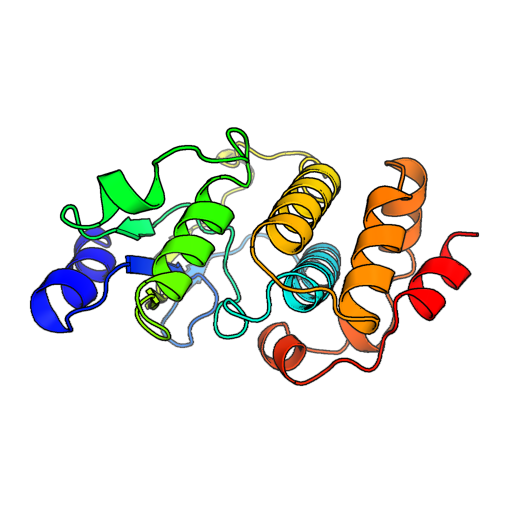TOM 826 O O . ILE A 1 106 ? -3.693 -17.129 8.603 1.00 94.69 106 ILE A O 1
ATOM 830 N N . ALA A 1 107 ? -5.734 -17.945 9.082 1.00 92.88 107 ALA A N 1
ATOM 831 C CA . ALA A 1 107 ? -5.599 -19.185 8.346 1.00 92.88 107 ALA A CA 1
ATOM 832 C C . ALA A 1 107 ? -6.033 -18.959 6.890 1.00 92.88 107 ALA A C 1
ATOM 834 O O . ALA A 1 107 ? -7.192 -18.630 6.620 1.00 92.88 107 ALA A O 1
ATOM 835 N N . TRP A 1 108 ? -5.116 -19.141 5.945 1.00 87.94 108 TRP A N 1
ATOM 836 C CA . TRP A 1 108 ? -5.373 -18.962 4.519 1.00 87.94 108 TRP A CA 1
ATOM 837 C C . TRP A 1 108 ? -4.925 -20.192 3.739 1.00 87.94 108 TRP A C 1
ATOM 839 O O . TRP A 1 108 ? -3.752 -20.565 3.762 1.00 87.94 108 TRP A O 1
ATOM 849 N N . LEU A 1 109 ? -5.870 -20.811 3.036 1.00 84.62 109 LEU A N 1
ATOM 850 C CA . LEU A 1 109 ? -5.592 -21.867 2.073 1.00 84.62 109 LEU A CA 1
ATOM 851 C C . LEU A 1 109 ? -5.535 -21.223 0.692 1.00 84.62 109 LEU A C 1
ATOM 853 O O . LEU A 1 109 ? -6.555 -20.770 0.176 1.00 84.62 109 LEU A O 1
ATOM 857 N N . ASP A 1 110 ? -4.337 -21.149 0.127 1.00 76.19 110 ASP A N 1
ATOM 858 C CA . ASP A 1 110 ? -4.141 -20.672 -1.233 1.00 76.19 110 ASP A CA 1
ATOM 859 C C . ASP A 1 110 ? -4.515 -21.786 -2.214 1.00 76.19 110 ASP A C 1
ATOM 861 O O . ASP A 1 110 ? -4.106 -22.937 -2.048 1.00 76.19 110 ASP A O 1
ATOM 865 N N . SER A 1 111 ? -5.315 -21.460 -3.222 1.00 68.12 111 SER A N 1
ATOM 866 C CA . SER A 1 111 ? -5.725 -22.403 -4.258 1.00 68.12 111 SER A CA 1
ATOM 867 C C . SER A 1 111 ? -5.786 -21.666 -5.582 1.00 68.12 111 SER A C 1
ATOM 869 O O . SER A 1 111 ? -6.680 -20.850 -5.794 1.00 68.12 111 SER A O 1
ATOM 871 N N . GLU A 1 112 ? -4.859 -21.975 -6.490 1.00 63.34 112 GLU A N 1
ATOM 872 C CA . GLU A 1 112 ? -4.875 -21.409 -7.844 1.00 63.34 112 GLU A CA 1
ATOM 873 C C . GLU A 1 112 ? -6.193 -21.722 -8.565 1.00 63.34 112 GLU A C 1
ATOM 875 O O . GLU A 1 112 ? -6.746 -20.857 -9.233 1.00 63.34 112 GLU A O 1
ATOM 880 N N . ALA A 1 113 ? -6.754 -22.918 -8.348 1.00 59.78 113 ALA A N 1
ATOM 881 C CA . ALA A 1 113 ? -8.037 -23.327 -8.921 1.00 59.78 113 ALA A CA 1
ATOM 882 C C . ALA A 1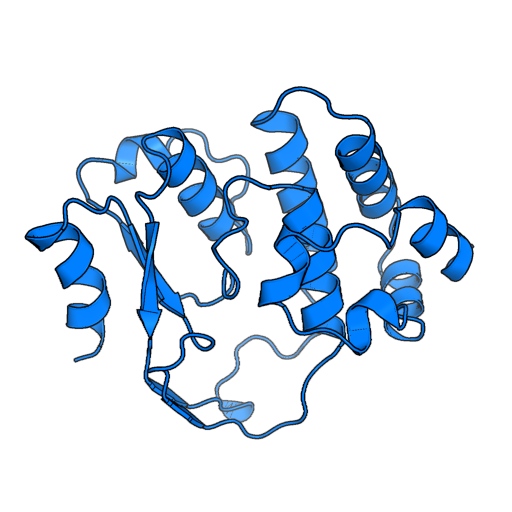 113 ? -9.228 -22.484 -8.426 1.00 59.78 113 ALA A C 1
ATOM 884 O O . ALA A 1 113 ? -10.226 -22.364 -9.132 1.00 59.78 113 ALA A O 1
ATOM 885 N N . ALA A 1 114 ? -9.134 -21.916 -7.220 1.00 59.25 114 ALA A N 1
ATOM 886 C CA . ALA A 1 114 ? -10.145 -21.024 -6.655 1.00 59.25 114 ALA A CA 1
ATOM 887 C C . ALA A 1 114 ? -9.774 -19.535 -6.795 1.00 59.25 114 ALA A C 1
ATOM 889 O O . ALA A 1 114 ? -10.553 -18.673 -6.384 1.00 59.25 114 ALA A O 1
ATOM 890 N N . SER A 1 115 ? -8.598 -19.220 -7.350 1.00 62.53 115 SER A N 1
ATOM 891 C CA . SER A 1 115 ? -8.150 -17.846 -7.548 1.00 62.53 115 SER A CA 1
ATOM 892 C C . SER A 1 115 ? -8.952 -17.197 -8.670 1.00 62.53 115 SER A C 1
ATOM 894 O O . SER A 1 115 ? -8.953 -17.655 -9.809 1.00 62.53 115 SER A O 1
ATOM 896 N N . THR A 1 116 ? -9.605 -16.079 -8.365 1.00 56.94 116 THR A N 1
ATOM 897 C CA . THR A 1 116 ? -10.284 -15.243 -9.367 1.00 56.94 116 THR A CA 1
ATOM 898 C C . THR A 1 116 ? -9.334 -14.254 -10.045 1.00 56.94 116 THR A C 1
ATOM 900 O O . THR A 1 116 ? -9.768 -13.445 -10.861 1.00 56.94 116 THR A O 1
ATOM 903 N N . THR A 1 117 ? -8.049 -14.277 -9.685 1.00 55.81 117 THR A N 1
ATOM 904 C CA . THR A 1 117 ? -6.988 -13.452 -10.270 1.00 55.81 117 THR A CA 1
ATOM 905 C C . THR A 1 117 ? -5.941 -14.376 -10.879 1.00 55.81 117 THR A C 1
ATOM 907 O O . THR A 1 117 ? -5.099 -14.924 -10.167 1.00 55.81 117 THR A O 1
ATOM 910 N N . THR A 1 118 ? -6.033 -14.591 -12.188 1.00 52.84 118 THR A N 1
ATOM 911 C CA . THR A 1 118 ? -5.126 -15.451 -12.967 1.00 52.84 118 THR A CA 1
ATOM 912 C C . THR A 1 118 ? -3.984 -14.678 -13.631 1.00 52.84 118 THR A C 1
ATOM 914 O O . THR A 1 118 ? -2.996 -15.289 -14.026 1.00 52.84 118 THR A O 1
ATOM 917 N N . ASP A 1 119 ? -4.076 -13.345 -13.710 1.00 52.66 119 ASP A N 1
ATOM 918 C CA . ASP A 1 119 ? -3.178 -12.510 -14.513 1.00 52.66 119 ASP A CA 1
ATOM 919 C C . ASP A 1 119 ? -2.321 -11.535 -13.691 1.00 52.66 119 ASP A C 1
ATOM 921 O O . ASP A 1 119 ? -2.637 -11.160 -12.565 1.00 52.66 119 ASP A O 1
ATOM 925 N N . LEU A 1 120 ? -1.234 -11.060 -14.315 1.00 54.91 120 LEU A N 1
ATOM 926 C CA . LEU A 1 120 ? -0.403 -9.924 -13.871 1.00 54.91 120 LEU A CA 1
ATOM 927 C C . LEU A 1 120 ? -1.220 -8.643 -13.601 1.00 54.91 120 LEU A C 1
ATOM 929 O O . LEU A 1 120 ? -0.761 -7.730 -12.906 1.00 54.91 120 LEU A O 1
ATOM 933 N N . GLN A 1 121 ? -2.433 -8.573 -14.151 1.00 62.47 121 GLN A N 1
ATOM 934 C CA . GLN A 1 121 ? -3.406 -7.540 -13.846 1.00 62.47 121 GLN A CA 1
ATOM 935 C C . GLN A 1 121 ? -4.051 -7.835 -12.485 1.00 62.47 121 GLN A C 1
ATOM 937 O O . GLN A 1 121 ? -4.669 -8.883 -12.317 1.00 62.47 121 GLN A O 1
ATOM 942 N N . PRO A 1 122 ? -3.923 -6.916 -11.510 1.00 75.00 122 PRO A N 1
ATOM 943 C CA . PRO A 1 122 ? -4.017 -5.475 -11.744 1.00 75.00 122 PRO A CA 1
ATOM 944 C C . PRO A 1 122 ? -2.847 -4.624 -11.203 1.00 75.00 122 PRO A C 1
ATOM 946 O O . PRO A 1 122 ? -3.051 -3.428 -10.991 1.00 75.00 122 PRO A O 1
ATOM 949 N N . TYR A 1 123 ? -1.632 -5.154 -10.990 1.00 88.88 123 TYR A N 1
ATOM 950 C CA . TYR A 1 123 ? -0.583 -4.438 -10.230 1.00 88.88 123 TYR A CA 1
ATOM 951 C C . TYR A 1 123 ? -0.260 -3.024 -10.726 1.00 88.88 123 TYR A C 1
ATOM 953 O O . TYR A 1 123 ? -0.260 -2.098 -9.915 1.00 88.88 123 TYR A O 1
ATOM 961 N N . LEU A 1 124 ? -0.031 -2.815 -12.028 1.00 93.31 124 LEU A N 1
ATOM 962 C CA . LEU A 1 124 ? 0.274 -1.473 -12.537 1.00 93.31 124 LEU A CA 1
ATOM 963 C C . LEU A 1 124 ? -0.914 -0.516 -12.362 1.00 93.31 124 LEU A C 1
ATOM 965 O O . LEU A 1 124 ? -0.741 0.623 -11.932 1.00 93.31 124 LEU A O 1
ATOM 969 N N . SER A 1 125 ? -2.134 -0.982 -12.640 1.00 93.75 125 SER A N 1
ATOM 970 C CA . SER A 1 125 ? -3.343 -0.170 -12.458 1.00 93.75 125 SER A CA 1
ATOM 971 C C . SER A 1 125 ? -3.575 0.200 -10.988 1.00 93.75 125 SER A C 1
ATOM 973 O O . SER A 1 125 ? -3.931 1.338 -10.693 1.00 93.75 125 SER A O 1
ATOM 975 N N . MET A 1 126 ? -3.281 -0.720 -10.062 1.00 94.69 126 MET A N 1
ATOM 976 C CA . MET A 1 126 ? -3.310 -0.457 -8.626 1.00 94.69 126 MET A CA 1
ATOM 977 C C . MET A 1 126 ? -2.242 0.557 -8.220 1.00 94.69 126 MET A C 1
ATOM 979 O O . MET A 1 126 ? -2.538 1.469 -7.459 1.00 94.69 126 MET A O 1
ATOM 983 N N . LEU A 1 127 ? -1.010 0.436 -8.724 1.00 96.94 127 LEU A N 1
ATOM 984 C CA . LEU A 1 127 ? 0.049 1.403 -8.426 1.00 96.94 127 LEU A CA 1
ATOM 985 C C . LEU A 1 127 ? -0.339 2.805 -8.906 1.00 96.94 127 LEU A C 1
ATOM 987 O O . LEU A 1 127 ? -0.181 3.760 -8.153 1.00 96.94 127 LEU A O 1
ATOM 991 N N . LYS A 1 128 ? -0.9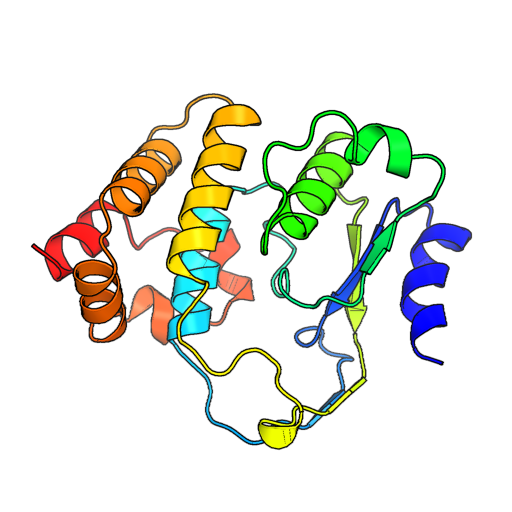35 2.936 -10.097 1.00 97.44 128 LYS A N 1
ATOM 992 C CA . LYS A 1 128 ? -1.466 4.219 -10.594 1.00 97.44 128 LYS A CA 1
ATOM 993 C C . LYS A 1 128 ? -2.614 4.756 -9.727 1.00 97.44 128 LYS A C 1
ATOM 995 O O . LYS A 1 128 ? -2.673 5.957 -9.470 1.00 97.44 128 LYS A O 1
ATOM 1000 N N . ALA A 1 129 ? -3.487 3.886 -9.217 1.00 97.44 129 ALA A N 1
ATOM 1001 C CA . ALA A 1 129 ? -4.504 4.271 -8.237 1.00 97.44 129 ALA A CA 1
ATOM 1002 C C . ALA A 1 129 ? -3.877 4.797 -6.935 1.00 97.44 129 ALA A C 1
ATOM 1004 O O . ALA A 1 129 ? -4.281 5.841 -6.426 1.00 97.44 129 ALA A O 1
ATOM 1005 N N . ILE A 1 130 ? -2.840 4.124 -6.434 1.00 97.75 130 ILE A N 1
ATOM 1006 C CA . ILE A 1 130 ? -2.102 4.541 -5.236 1.00 97.75 130 ILE A CA 1
ATOM 1007 C C . ILE A 1 130 ? -1.366 5.865 -5.477 1.00 97.75 130 ILE A C 1
ATOM 1009 O O . ILE A 1 130 ? -1.333 6.703 -4.582 1.00 97.75 130 ILE A O 1
ATOM 1013 N N . VAL A 1 131 ? -0.837 6.114 -6.681 1.00 98.38 131 VAL A N 1
ATOM 1014 C CA . VAL A 1 131 ? -0.285 7.431 -7.046 1.00 98.38 131 VAL A CA 1
ATOM 1015 C C . VAL A 1 131 ? -1.361 8.511 -6.942 1.00 98.38 131 VAL A C 1
ATOM 1017 O O . VAL A 1 131 ? -1.128 9.550 -6.326 1.00 98.38 131 VAL A O 1
ATOM 1020 N N . LYS A 1 132 ? -2.566 8.258 -7.465 1.00 98.19 132 LYS A N 1
ATOM 1021 C CA . LYS A 1 132 ? -3.691 9.195 -7.336 1.00 98.19 132 LYS A CA 1
ATOM 1022 C C . LYS A 1 132 ? -4.009 9.485 -5.863 1.00 98.19 132 LYS A C 1
ATOM 1024 O O . LYS A 1 132 ? -4.122 10.652 -5.498 1.00 98.19 132 LYS A O 1
ATOM 1029 N N . MET A 1 133 ? -4.073 8.456 -5.014 1.00 97.75 133 MET A N 1
ATOM 1030 C CA . MET A 1 133 ? -4.251 8.603 -3.559 1.00 97.75 133 MET A CA 1
ATOM 1031 C C . MET A 1 133 ? -3.132 9.426 -2.922 1.00 97.75 133 MET A C 1
ATOM 1033 O O . MET A 1 133 ? -3.413 10.383 -2.208 1.00 97.75 133 MET A O 1
ATOM 1037 N N . SER A 1 134 ? -1.878 9.102 -3.231 1.00 97.75 134 SER A N 1
ATOM 1038 C CA . SER A 1 134 ? -0.693 9.823 -2.767 1.00 97.75 134 SER A CA 1
ATOM 1039 C C . SER A 1 134 ? -0.790 11.318 -3.078 1.00 97.75 134 SER A C 1
ATOM 1041 O O . SER A 1 134 ? -0.663 12.143 -2.183 1.00 97.75 134 SER A O 1
ATOM 1043 N N . THR A 1 135 ? -1.075 11.674 -4.332 1.00 97.06 135 THR A N 1
ATOM 1044 C CA . THR A 1 135 ? -1.182 13.082 -4.764 1.00 97.06 135 THR A CA 1
ATOM 1045 C C . THR A 1 135 ? -2.412 13.814 -4.221 1.00 97.06 135 THR A C 1
ATOM 1047 O O . THR A 1 135 ? -2.438 15.038 -4.219 1.00 97.06 135 THR A O 1
ATOM 1050 N N . THR A 1 136 ? -3.437 13.080 -3.778 1.00 96.75 136 THR A N 1
ATOM 1051 C CA . THR A 1 136 ? -4.694 13.654 -3.273 1.00 96.75 136 THR A CA 1
ATOM 1052 C C . THR A 1 136 ? -4.655 13.868 -1.760 1.00 96.75 136 THR A C 1
ATOM 1054 O O . THR A 1 136 ? -5.185 14.860 -1.270 1.00 96.75 136 THR A O 1
ATOM 1057 N N . TYR A 1 137 ? -4.060 12.936 -1.012 1.00 95.88 137 TYR A N 1
ATOM 1058 C CA . TYR A 1 137 ? -4.140 12.903 0.454 1.00 95.88 137 TYR A CA 1
ATOM 1059 C C . TYR A 1 137 ? -2.890 13.390 1.177 1.00 95.88 137 TYR A C 1
ATOM 1061 O O . TYR A 1 137 ? -2.912 13.492 2.402 1.00 95.88 137 TYR A O 1
ATOM 1069 N N . PHE A 1 138 ? -1.809 13.678 0.457 1.00 96.31 138 PHE A N 1
ATOM 1070 C CA . PHE A 1 138 ? -0.555 14.091 1.065 1.00 96.31 138 PHE A CA 1
ATOM 1071 C C . PHE A 1 138 ? 0.019 15.343 0.395 1.00 96.31 138 PHE A C 1
ATOM 1073 O O . PHE A 1 138 ? -0.117 15.538 -0.810 1.00 96.31 138 PHE A O 1
ATOM 1080 N N . GLU A 1 139 ? 0.719 16.162 1.180 1.00 96.25 139 GLU A N 1
ATOM 1081 C CA . GLU A 1 139 ? 1.488 17.316 0.694 1.00 96.25 139 GLU A CA 1
ATOM 1082 C C . GLU A 1 139 ? 2.707 16.867 -0.104 1.00 96.25 139 GLU A C 1
ATOM 1084 O O . GLU A 1 139 ? 3.337 15.895 0.298 1.00 96.25 139 GLU A O 1
ATOM 1089 N N . SER A 1 140 ? 3.046 17.572 -1.187 1.00 94.88 140 SER A N 1
ATOM 1090 C CA . SER A 1 140 ? 4.187 17.278 -2.072 1.00 94.88 140 SER A CA 1
ATOM 1091 C C . SER A 1 140 ? 5.469 16.921 -1.307 1.00 94.88 140 SER A C 1
ATOM 1093 O O . SER A 1 140 ? 5.832 17.569 -0.328 1.00 94.88 140 SER A O 1
ATOM 1095 N N . ASP A 1 141 ? 6.139 15.871 -1.776 1.00 97.31 141 ASP A N 1
ATOM 1096 C CA . ASP A 1 141 ? 7.404 15.365 -1.245 1.00 97.31 141 ASP A CA 1
ATOM 1097 C C . ASP A 1 141 ? 8.272 14.925 -2.424 1.00 97.31 141 ASP A C 1
ATOM 1099 O O . ASP A 1 141 ? 7.821 14.145 -3.259 1.00 97.31 141 ASP A O 1
ATOM 1103 N N . GLU A 1 142 ? 9.516 15.401 -2.497 1.00 96.94 142 GLU A N 1
ATOM 1104 C CA . GLU A 1 142 ? 10.381 15.207 -3.669 1.00 96.94 142 GLU A CA 1
ATOM 1105 C C . GLU A 1 142 ? 10.580 13.724 -4.020 1.00 96.94 142 GLU A C 1
ATOM 1107 O O . GLU A 1 142 ? 10.470 13.321 -5.184 1.00 96.94 142 GLU A O 1
ATOM 1112 N N . SER A 1 143 ? 10.840 12.893 -3.008 1.00 96.12 143 SER A N 1
ATOM 1113 C CA . SER A 1 143 ? 11.076 11.461 -3.191 1.00 96.12 143 SER A CA 1
ATOM 1114 C C . SER A 1 143 ? 9.817 10.780 -3.714 1.00 96.12 143 SER A C 1
ATOM 1116 O O . SER A 1 143 ? 9.837 10.102 -4.749 1.00 96.12 143 SER A O 1
ATOM 1118 N N . ARG A 1 144 ? 8.690 11.003 -3.039 1.00 97.31 144 ARG A N 1
ATOM 1119 C CA . ARG A 1 144 ? 7.409 10.414 -3.413 1.00 97.31 144 ARG A CA 1
ATOM 1120 C C . ARG A 1 144 ? 6.919 10.890 -4.772 1.00 97.31 144 ARG A C 1
ATOM 1122 O O . ARG A 1 144 ? 6.431 10.073 -5.553 1.00 97.31 144 ARG A O 1
ATOM 1129 N N . ASP A 1 145 ? 7.076 12.169 -5.077 1.00 98.25 145 ASP A N 1
ATOM 1130 C CA . ASP A 1 145 ? 6.662 12.755 -6.349 1.00 98.25 145 ASP A CA 1
ATOM 1131 C C . ASP A 1 145 ? 7.509 12.196 -7.505 1.00 98.25 145 ASP A C 1
ATOM 1133 O O . ASP A 1 145 ? 6.984 11.920 -8.587 1.00 98.25 145 ASP A O 1
ATOM 1137 N N . SER A 1 146 ? 8.789 11.891 -7.259 1.00 98.38 146 SER A N 1
ATOM 1138 C CA . SER A 1 146 ? 9.649 11.176 -8.210 1.00 98.38 146 SER A CA 1
ATOM 1139 C C . SER A 1 146 ? 9.158 9.746 -8.490 1.00 98.38 146 SER A C 1
ATOM 1141 O O . SER A 1 146 ? 9.072 9.334 -9.655 1.00 98.38 146 SER A O 1
ATOM 1143 N N . PHE A 1 147 ? 8.750 8.997 -7.455 1.00 98.56 147 PHE A N 1
ATOM 1144 C CA . PHE A 1 147 ? 8.119 7.677 -7.622 1.00 98.56 147 PHE A CA 1
ATOM 1145 C C . PHE A 1 147 ? 6.763 7.759 -8.328 1.00 98.56 147 PHE A C 1
ATOM 1147 O O . PHE A 1 147 ? 6.475 6.936 -9.199 1.00 98.56 147 PHE A O 1
ATOM 1154 N N . ALA A 1 148 ? 5.943 8.752 -7.991 1.00 98.50 148 ALA A N 1
ATOM 1155 C CA . ALA A 1 148 ? 4.657 8.993 -8.632 1.00 98.50 148 ALA A CA 1
ATOM 1156 C C . ALA A 1 148 ? 4.821 9.265 -10.133 1.00 98.50 148 ALA A C 1
ATOM 1158 O O . ALA A 1 148 ? 4.135 8.650 -10.954 1.00 98.50 148 ALA A O 1
ATOM 1159 N N . ALA A 1 149 ? 5.773 10.126 -10.503 1.00 98.31 149 ALA A N 1
ATOM 1160 C CA . ALA A 1 149 ? 6.100 10.417 -11.894 1.00 98.31 149 ALA A CA 1
ATOM 1161 C C . ALA A 1 149 ? 6.613 9.172 -12.634 1.00 98.31 149 ALA A C 1
ATOM 1163 O O . ALA A 1 149 ? 6.182 8.899 -13.755 1.00 98.31 149 ALA A O 1
ATOM 1164 N N . PHE A 1 150 ? 7.493 8.388 -12.001 1.00 98.38 150 PHE A N 1
ATOM 1165 C CA . PHE A 1 150 ? 7.969 7.116 -12.548 1.00 98.38 150 PHE A CA 1
ATOM 1166 C C . PHE A 1 150 ? 6.811 6.154 -12.842 1.00 98.38 150 PHE A C 1
ATOM 1168 O O . PHE A 1 150 ? 6.664 5.714 -13.979 1.00 98.38 150 PHE A O 1
ATOM 1175 N N . ILE A 1 151 ? 5.951 5.887 -11.857 1.00 98.19 151 ILE A N 1
ATOM 1176 C CA . ILE A 1 151 ? 4.839 4.932 -11.979 1.00 98.19 151 ILE A CA 1
ATOM 1177 C C . ILE A 1 151 ? 3.803 5.390 -13.011 1.00 98.19 151 ILE A C 1
ATOM 1179 O O . ILE A 1 151 ? 3.307 4.573 -13.790 1.00 98.19 151 ILE A O 1
ATOM 1183 N N . ASN A 1 152 ? 3.483 6.684 -13.063 1.00 97.88 152 ASN A N 1
ATOM 1184 C CA . ASN A 1 152 ? 2.563 7.214 -14.071 1.00 97.88 152 ASN A CA 1
ATOM 1185 C C . ASN A 1 152 ? 3.106 7.051 -15.498 1.00 97.88 152 ASN A C 1
ATOM 1187 O O . ASN A 1 152 ? 2.322 6.787 -16.411 1.00 97.88 152 ASN A O 1
ATOM 1191 N N . GLY A 1 153 ? 4.427 7.152 -15.677 1.00 96.69 153 GLY A N 1
ATOM 1192 C CA . GLY A 1 153 ? 5.102 6.953 -16.961 1.00 96.69 153 GLY A CA 1
ATOM 1193 C C . GLY A 1 153 ? 5.219 5.493 -17.416 1.00 96.69 153 GLY A C 1
ATOM 1194 O O . GLY A 1 153 ? 5.596 5.249 -18.561 1.00 96.69 153 GLY A O 1
ATOM 1195 N N . LEU A 1 154 ? 4.899 4.513 -16.563 1.00 96.56 154 LEU A N 1
ATOM 1196 C CA . LEU A 1 154 ? 4.965 3.098 -16.929 1.00 96.56 154 LEU A CA 1
ATOM 1197 C C . LEU A 1 154 ? 3.817 2.697 -17.868 1.00 96.56 154 LEU A C 1
ATOM 1199 O O . LEU A 1 154 ? 2.634 2.941 -17.595 1.00 96.56 154 LEU A O 1
ATOM 1203 N N . THR A 1 155 ? 4.182 2.012 -18.949 1.00 94.88 155 THR A N 1
ATOM 1204 C CA . THR A 1 155 ? 3.293 1.168 -19.759 1.00 94.88 155 THR A CA 1
ATOM 1205 C C . THR A 1 155 ? 3.329 -0.269 -19.233 1.00 94.88 155 THR A C 1
ATOM 1207 O O . THR A 1 155 ? 4.208 -0.610 -18.437 1.00 94.88 155 THR A O 1
ATOM 1210 N N . ASP A 1 156 ? 2.404 -1.123 -19.677 1.00 91.75 156 ASP A N 1
ATOM 1211 C CA . ASP A 1 156 ? 2.431 -2.546 -19.311 1.00 91.75 156 ASP A CA 1
ATOM 1212 C C . ASP A 1 156 ? 3.739 -3.222 -19.762 1.00 91.75 156 ASP A C 1
ATOM 1214 O O . ASP A 1 156 ? 4.345 -3.950 -18.982 1.00 91.75 156 ASP A O 1
ATOM 1218 N N . ASP A 1 157 ? 4.244 -2.900 -20.958 1.00 93.00 157 ASP A N 1
ATOM 1219 C CA . ASP A 1 157 ? 5.517 -3.433 -21.469 1.00 93.00 157 ASP A CA 1
ATOM 1220 C C . ASP A 1 157 ? 6.712 -3.019 -20.604 1.00 93.00 157 ASP A C 1
ATOM 1222 O O . ASP A 1 157 ? 7.518 -3.858 -20.200 1.00 93.00 157 ASP A O 1
ATOM 1226 N N . LYS A 1 158 ? 6.802 -1.728 -20.252 1.00 94.88 158 LYS A N 1
ATOM 1227 C CA . LYS A 1 158 ? 7.859 -1.218 -19.369 1.00 94.88 158 LYS A CA 1
ATOM 1228 C C . LYS A 1 158 ? 7.777 -1.836 -17.974 1.00 94.88 158 LYS A C 1
ATOM 1230 O O . LYS A 1 158 ? 8.806 -2.146 -17.376 1.00 94.88 158 LYS A O 1
ATOM 1235 N N . PHE A 1 159 ? 6.566 -2.035 -17.454 1.00 94.31 159 PHE A N 1
ATOM 1236 C CA . PHE A 1 159 ? 6.373 -2.700 -16.170 1.00 94.31 159 PHE A CA 1
ATOM 1237 C C . PHE A 1 159 ? 6.787 -4.172 -16.233 1.00 94.31 159 PHE A C 1
ATOM 1239 O O . PHE A 1 159 ? 7.510 -4.622 -15.351 1.00 94.31 159 PHE A O 1
ATOM 1246 N N . ASN A 1 160 ? 6.421 -4.904 -17.286 1.00 91.44 160 ASN A N 1
ATOM 1247 C CA . ASN A 1 160 ? 6.855 -6.288 -17.481 1.00 91.44 160 ASN A CA 1
ATOM 1248 C C . ASN A 1 160 ? 8.380 -6.397 -17.557 1.00 91.44 160 ASN A C 1
ATOM 1250 O O . ASN A 1 160 ? 8.957 -7.250 -16.886 1.00 91.44 160 ASN A O 1
ATOM 1254 N N . HIS A 1 161 ? 9.036 -5.483 -18.2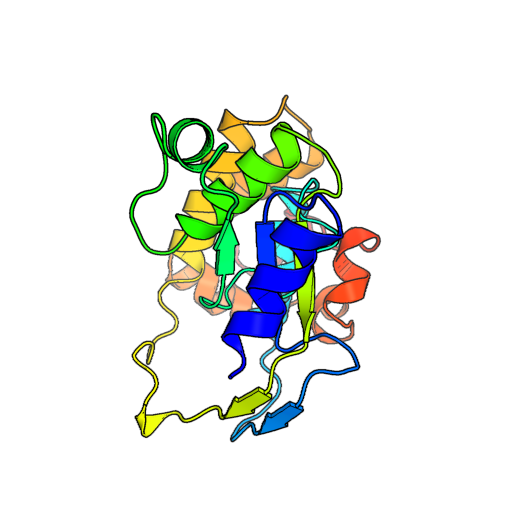73 1.00 93.12 161 HIS A N 1
ATOM 1255 C CA . HIS A 1 161 ? 10.494 -5.454 -18.333 1.00 93.12 161 HIS A CA 1
ATOM 1256 C C . HIS A 1 161 ? 11.140 -5.167 -16.967 1.00 93.12 161 HIS A C 1
ATOM 1258 O O . HIS A 1 161 ? 12.150 -5.772 -16.608 1.00 93.12 161 HIS A O 1
ATOM 1264 N N . LEU A 1 162 ? 10.525 -4.303 -16.151 1.00 94.88 162 LEU A N 1
ATOM 1265 C CA . LEU A 1 162 ? 10.970 -4.065 -14.776 1.00 94.88 162 LEU A CA 1
ATOM 1266 C C . LEU A 1 162 ? 10.893 -5.333 -13.912 1.00 94.88 162 LEU A C 1
ATOM 1268 O O . LEU A 1 162 ? 11.770 -5.559 -13.079 1.00 94.88 162 LEU A O 1
ATOM 1272 N N . LEU A 1 163 ? 9.868 -6.171 -14.107 1.00 92.31 163 LEU A N 1
ATOM 1273 C CA . LEU A 1 163 ? 9.703 -7.424 -13.357 1.00 92.31 163 LEU A CA 1
ATOM 1274 C C . LEU A 1 163 ? 10.807 -8.448 -13.653 1.00 92.31 163 LEU A C 1
ATOM 1276 O O . LEU A 1 163 ? 11.050 -9.321 -12.823 1.00 92.31 163 LEU A O 1
ATOM 1280 N N . GLU A 1 164 ? 11.482 -8.341 -14.796 1.00 92.38 164 GLU A N 1
ATOM 1281 C CA . GLU A 1 164 ? 12.619 -9.194 -15.166 1.00 92.38 164 GLU A CA 1
ATOM 1282 C C . GLU A 1 164 ? 13.936 -8.722 -14.534 1.00 92.38 164 GLU A C 1
ATOM 1284 O O . GLU A 1 164 ? 14.889 -9.493 -14.430 1.00 92.38 164 GLU A O 1
ATOM 1289 N N . LYS A 1 165 ? 13.998 -7.456 -14.104 1.00 95.00 165 LYS A N 1
ATOM 1290 C CA . LYS A 1 165 ? 15.222 -6.772 -13.662 1.00 95.00 165 LYS A CA 1
ATOM 1291 C C . LYS A 1 165 ? 15.079 -6.135 -12.279 1.00 95.00 165 LYS A C 1
ATOM 1293 O O . LYS A 1 165 ? 15.688 -5.105 -12.002 1.00 95.00 165 LYS A O 1
ATOM 1298 N N . ILE A 1 166 ? 14.265 -6.721 -11.400 1.00 95.56 166 ILE A N 1
ATOM 1299 C CA . ILE A 1 166 ? 14.011 -6.158 -10.068 1.00 95.56 166 ILE A CA 1
ATOM 1300 C C . ILE A 1 166 ? 15.344 -6.043 -9.296 1.00 95.56 166 ILE A C 1
ATOM 1302 O O . ILE A 1 166 ? 16.041 -7.051 -9.147 1.00 95.56 166 ILE A O 1
ATOM 1306 N N . PRO A 1 167 ? 15.709 -4.854 -8.773 1.00 96.88 167 PRO A N 1
ATOM 1307 C CA . PRO A 1 167 ? 16.963 -4.664 -8.047 1.00 96.88 167 PRO A CA 1
ATOM 1308 C C . PRO A 1 167 ? 17.140 -5.623 -6.867 1.00 96.88 167 PRO A C 1
ATOM 1310 O O . PRO A 1 167 ? 16.198 -5.879 -6.112 1.00 96.88 167 PRO A O 1
ATOM 1313 N N . ALA A 1 168 ? 18.381 -6.064 -6.636 1.00 95.38 168 ALA A N 1
ATOM 1314 C CA . ALA A 1 168 ? 18.734 -6.932 -5.509 1.00 95.38 168 ALA A CA 1
ATOM 1315 C C . ALA A 1 168 ? 18.348 -6.327 -4.149 1.00 95.38 168 ALA A C 1
ATOM 1317 O O . ALA A 1 168 ? 17.942 -7.058 -3.250 1.00 95.38 168 ALA A O 1
ATOM 1318 N N . GLY A 1 169 ? 18.394 -4.995 -4.011 1.00 95.56 169 GLY A N 1
ATOM 1319 C CA . GLY A 1 169 ? 17.924 -4.295 -2.810 1.00 95.56 169 GLY A CA 1
ATOM 1320 C C . GLY A 1 169 ? 16.452 -4.568 -2.468 1.00 95.56 169 GLY A C 1
ATOM 1321 O O . GLY A 1 169 ? 16.072 -4.496 -1.305 1.00 95.56 169 GLY A O 1
ATOM 1322 N N . ILE A 1 170 ? 15.632 -4.949 -3.455 1.00 96.38 170 ILE A N 1
ATOM 1323 C CA . ILE A 1 170 ? 14.235 -5.359 -3.267 1.00 96.38 170 ILE A CA 1
ATOM 1324 C C . ILE A 1 170 ? 14.130 -6.887 -3.159 1.00 96.38 170 ILE A C 1
ATOM 1326 O O . ILE A 1 170 ? 13.491 -7.391 -2.238 1.00 96.38 170 ILE A O 1
ATOM 1330 N N . THR A 1 171 ? 14.739 -7.652 -4.070 1.00 95.00 171 THR A N 1
ATOM 1331 C CA . THR A 1 171 ? 14.545 -9.118 -4.108 1.00 95.00 171 THR A CA 1
ATOM 1332 C C . THR A 1 171 ? 15.195 -9.848 -2.930 1.00 95.00 171 THR A C 1
ATOM 1334 O O . THR A 1 171 ? 14.642 -10.838 -2.444 1.00 95.00 171 THR A O 1
ATOM 1337 N N . SER A 1 172 ? 16.311 -9.337 -2.402 1.00 94.44 172 SER A N 1
ATOM 1338 C CA . SER A 1 172 ? 17.039 -9.949 -1.275 1.00 94.44 172 SER A CA 1
ATOM 1339 C C . SER A 1 172 ? 16.452 -9.642 0.105 1.00 94.44 172 SER A C 1
ATOM 1341 O O . SER A 1 172 ? 16.841 -10.277 1.082 1.00 94.44 172 SER A O 1
ATOM 1343 N N . ARG A 1 173 ? 15.500 -8.708 0.191 1.00 94.62 173 ARG A N 1
ATOM 1344 C CA . ARG A 1 173 ? 14.887 -8.258 1.447 1.00 94.62 173 ARG A CA 1
ATOM 1345 C C . ARG A 1 173 ? 13.480 -8.788 1.637 1.00 94.62 173 ARG A C 1
ATOM 1347 O O . ARG A 1 173 ? 12.815 -9.212 0.685 1.00 94.62 173 ARG A O 1
ATOM 1354 N N . GLU A 1 174 ? 13.008 -8.752 2.869 1.00 91.81 174 GLU A N 1
ATOM 1355 C CA . GLU A 1 174 ? 11.641 -9.102 3.213 1.00 91.81 174 GLU A CA 1
ATOM 1356 C C . GLU A 1 174 ? 10.732 -7.861 3.272 1.00 91.81 174 GLU A C 1
ATOM 1358 O O . GLU A 1 174 ? 11.156 -6.781 3.684 1.00 91.81 174 GLU A O 1
ATOM 1363 N N . PRO A 1 175 ? 9.443 -7.980 2.892 1.00 91.62 175 PRO A N 1
ATOM 1364 C CA . PRO A 1 175 ? 8.548 -6.826 2.787 1.00 91.62 175 PRO A CA 1
ATOM 1365 C C . PRO A 1 175 ? 8.350 -5.967 4.046 1.00 91.62 175 PRO A C 1
ATOM 1367 O O . PRO A 1 175 ? 7.929 -4.816 3.920 1.00 91.62 175 PRO A O 1
ATOM 1370 N N . PHE A 1 176 ? 8.616 -6.502 5.243 1.00 90.62 176 PHE A N 1
ATOM 1371 C CA . PHE A 1 176 ? 8.555 -5.729 6.490 1.00 90.62 176 PHE A CA 1
ATOM 1372 C C . PHE A 1 176 ? 9.706 -4.716 6.611 1.00 90.62 176 PHE A C 1
ATOM 1374 O O . PHE A 1 176 ? 9.568 -3.725 7.319 1.00 90.62 176 PHE A O 1
ATOM 1381 N N . GLU A 1 177 ? 10.812 -4.919 5.892 1.00 94.44 177 GLU A N 1
ATOM 1382 C CA . GLU A 1 177 ? 11.969 -4.015 5.895 1.00 94.44 177 GLU A CA 1
ATOM 1383 C C . GLU A 1 177 ? 11.735 -2.767 5.033 1.00 94.44 177 GLU A C 1
ATOM 1385 O O . GLU A 1 177 ? 12.360 -1.734 5.241 1.00 94.44 177 GLU A O 1
ATOM 1390 N N . PHE A 1 178 ? 10.818 -2.823 4.064 1.00 95.00 178 PHE A N 1
ATOM 1391 C CA . PHE A 1 178 ? 10.626 -1.765 3.064 1.00 95.00 178 PHE A CA 1
ATOM 1392 C C . PHE A 1 178 ? 10.032 -0.465 3.599 1.00 95.00 178 PHE A C 1
ATOM 1394 O O . PHE A 1 178 ? 9.907 0.494 2.843 1.00 95.00 178 PHE A O 1
ATOM 1401 N N . THR A 1 179 ? 9.623 -0.414 4.865 1.00 93.06 179 THR A N 1
ATOM 1402 C CA . THR A 1 179 ? 9.209 0.844 5.496 1.00 93.06 179 THR A CA 1
ATOM 1403 C C . THR A 1 179 ? 10.434 1.696 5.824 1.00 93.06 179 THR A C 1
ATOM 1405 O O . THR A 1 179 ? 10.468 2.867 5.449 1.00 93.06 179 THR A O 1
ATOM 1408 N N . SER A 1 180 ? 11.462 1.093 6.430 1.00 93.25 180 SER A N 1
ATOM 1409 C CA . SER A 1 180 ? 12.727 1.751 6.779 1.00 93.25 180 SER A CA 1
ATOM 1410 C C . SER A 1 180 ? 13.767 1.719 5.655 1.00 93.25 180 SER A C 1
ATOM 1412 O O . SER A 1 180 ? 14.635 2.582 5.617 1.00 93.25 180 SER A O 1
ATOM 1414 N N . TYR A 1 181 ? 13.683 0.757 4.732 1.00 95.69 181 TYR A N 1
ATOM 1415 C CA . TYR A 1 181 ? 14.590 0.642 3.591 1.00 95.69 181 TYR A CA 1
ATOM 1416 C C . TYR A 1 181 ? 14.097 1.442 2.376 1.00 95.69 181 TYR A C 1
ATOM 1418 O O . TYR A 1 181 ? 13.089 1.086 1.759 1.00 95.69 181 TYR A O 1
ATOM 1426 N N . ASP A 1 182 ? 14.827 2.491 1.992 1.00 93.50 182 ASP A N 1
ATOM 1427 C CA . ASP A 1 182 ? 14.458 3.419 0.913 1.00 93.50 182 ASP A CA 1
ATOM 1428 C C . ASP A 1 182 ? 15.581 3.668 -0.117 1.00 93.50 182 ASP A C 1
ATOM 1430 O O . ASP A 1 182 ? 15.527 4.639 -0.873 1.00 93.50 182 ASP A O 1
ATOM 1434 N N . GLU A 1 183 ? 16.601 2.807 -0.156 1.00 96.94 183 GLU A N 1
ATOM 1435 C CA . GLU A 1 183 ? 17.819 3.048 -0.945 1.00 96.94 183 GLU A CA 1
ATOM 1436 C C . GLU A 1 183 ? 17.626 2.928 -2.463 1.00 96.94 183 GLU A C 1
ATOM 1438 O O . GLU A 1 183 ? 18.337 3.596 -3.204 1.00 96.94 183 GLU A O 1
ATOM 1443 N N . VAL A 1 184 ? 16.670 2.121 -2.940 1.00 97.50 184 VAL A N 1
ATOM 1444 C CA . VAL A 1 184 ? 16.371 1.991 -4.377 1.00 97.50 184 VAL A CA 1
ATOM 1445 C C . VAL A 1 184 ? 15.513 3.173 -4.815 1.00 97.50 184 VAL A C 1
ATOM 1447 O O . VAL A 1 184 ? 14.327 3.228 -4.503 1.00 97.50 184 VAL A O 1
ATOM 1450 N N . LYS A 1 185 ? 16.086 4.128 -5.545 1.00 98.12 185 LYS A N 1
ATOM 1451 C CA . LYS A 1 185 ? 15.400 5.358 -5.962 1.00 98.12 185 LYS A CA 1
ATOM 1452 C C . LYS A 1 185 ? 14.635 5.163 -7.274 1.00 98.12 185 LYS A C 1
ATOM 1454 O O . LYS A 1 185 ? 14.905 4.261 -8.065 1.00 98.12 185 LYS A O 1
ATOM 1459 N N . ALA A 1 186 ? 13.685 6.058 -7.551 1.00 97.75 186 ALA A N 1
ATOM 1460 C CA . ALA A 1 186 ? 12.924 6.040 -8.803 1.00 97.75 186 ALA A CA 1
ATOM 1461 C C . ALA A 1 186 ? 13.819 6.198 -10.053 1.00 97.75 186 ALA A C 1
ATOM 1463 O O . ALA A 1 186 ? 13.505 5.645 -11.106 1.00 97.75 186 ALA A O 1
ATOM 1464 N N . SER A 1 187 ? 14.944 6.916 -9.939 1.00 97.50 187 SER A N 1
ATOM 1465 C CA . SER A 1 187 ? 15.968 7.023 -10.988 1.00 97.50 187 SER A CA 1
ATOM 1466 C C . SER A 1 187 ? 16.614 5.681 -11.317 1.00 97.50 187 SER A C 1
ATOM 1468 O O . SER A 1 187 ? 16.808 5.381 -12.493 1.00 97.50 187 SER A O 1
ATOM 1470 N N . ASP A 1 188 ? 16.890 4.864 -10.299 1.00 97.50 188 ASP A N 1
ATOM 1471 C CA . ASP A 1 188 ? 17.521 3.554 -10.468 1.00 97.50 188 ASP A CA 1
ATOM 1472 C C . ASP A 1 188 ? 16.578 2.619 -11.222 1.00 97.50 188 ASP A C 1
ATOM 1474 O O . ASP A 1 188 ? 16.986 1.938 -12.155 1.00 97.50 188 ASP A O 1
ATOM 1478 N N . LEU A 1 189 ? 15.287 2.644 -10.871 1.00 97.62 189 LEU A N 1
ATOM 1479 C CA . LEU A 1 189 ? 14.261 1.858 -11.558 1.00 97.62 189 LEU A CA 1
ATOM 1480 C C . LEU A 1 189 ? 14.050 2.317 -13.004 1.00 97.62 189 LEU A C 1
ATOM 1482 O O . LEU A 1 189 ? 13.856 1.485 -13.887 1.00 97.62 189 LEU A O 1
ATOM 1486 N N . ARG A 1 190 ? 14.100 3.630 -13.254 1.00 96.69 190 ARG A N 1
ATOM 1487 C CA . ARG A 1 190 ? 13.981 4.206 -14.598 1.00 96.69 190 ARG A CA 1
ATOM 1488 C C . ARG A 1 190 ? 15.130 3.765 -15.506 1.00 96.69 190 ARG A C 1
ATOM 1490 O O . ARG A 1 190 ? 14.873 3.334 -16.622 1.00 96.69 190 ARG A O 1
ATOM 1497 N N . ALA A 1 191 ? 16.362 3.767 -14.999 1.00 96.38 191 ALA A N 1
ATOM 1498 C CA . ALA A 1 191 ? 17.545 3.343 -15.750 1.00 96.38 191 ALA A CA 1
ATOM 1499 C C . ALA A 1 191 ? 17.525 1.862 -16.187 1.00 96.38 191 ALA A C 1
ATOM 1501 O O . ALA A 1 191 ? 18.309 1.470 -17.045 1.00 96.38 191 ALA A O 1
ATOM 1502 N N . LEU A 1 192 ? 16.657 1.024 -15.606 1.00 94.75 192 LEU A N 1
ATOM 1503 C CA . LEU A 1 192 ? 16.546 -0.399 -15.955 1.00 94.75 192 LEU A CA 1
ATOM 1504 C C . LEU A 1 192 ? 15.617 -0.671 -17.145 1.00 94.75 192 LEU A C 1
ATOM 1506 O O . LEU A 1 192 ? 15.652 -1.780 -17.691 1.00 94.75 192 LEU A O 1
ATOM 1510 N N . ILE A 1 193 ? 14.771 0.301 -17.497 1.00 93.00 193 ILE A N 1
ATOM 1511 C CA . ILE A 1 193 ? 13.666 0.150 -18.458 1.00 93.00 193 ILE A CA 1
ATOM 1512 C C . ILE A 1 193 ? 13.661 1.185 -19.588 1.00 93.00 193 ILE A C 1
ATOM 1514 O O . ILE A 1 193 ? 12.744 1.174 -20.416 1.00 93.00 193 ILE A O 1
ATOM 1518 N N . ASP A 1 194 ? 14.628 2.096 -19.575 1.00 82.50 194 ASP A N 1
ATOM 1519 C CA . ASP A 1 194 ? 14.943 2.992 -20.686 1.00 82.50 194 ASP A CA 1
ATOM 1520 C C . ASP A 1 194 ? 16.032 2.359 -21.564 1.00 82.50 194 ASP A C 1
ATOM 1522 O O . ASP A 1 194 ? 15.918 2.501 -22.802 1.00 82.50 194 ASP A O 1
#

Radius of gyration: 16.83 Å; chains: 1; bounding box: 39×41×44 Å

Foldseek 3Di:
DCVCQFVCCVVPVVFQKEAADCPDPPAAEADDDDDALLLLVLLLLLCLQQVLCLQPRPLQRPGMDGDPVCPCVQPPPQPDDPRQSSVSSVSVSCVVPRPRYHYGHYYYYDDPVPDPDPDPPPSLVNSLVSLVVSVPPDDDDPQNVLSSVLSVPDDPVLSVQLSVVPDCLRSVDDSSCSSVDDPCGSVNSVVSRD

Sequence (194 aa):
GQVGLLVNPILKSGKLAAIGSRRETDSVVLKTGVRNDRGKLFIYLWKRLIPNLGEIIDTQCGFKAFDGNIVRQITDNLIEKKFAFDIELLLRTQSIQPGSVEKVGIAWLDSEAASTTTDLQPYLSMLKAIVKMSTTYFESDESRDSFAAFINGLTDDKFNHLLEKIPAGITSREPFEFTSYDEVKASDLRALID

Secondary structure (DSSP, 8-state):
-THHHHHHHHHHH--SEEEEESSSTT-EEE--S---HHHHHHHHHHHHH-GGGTT-S-TT---EEE-HHHHHHHHTT-S--STTHHHHHHHHHHHHSTT-EEEEE-EEE--GGG-S--SSTTHHHHHHHHHHHHHHHS---HHHHHHHHHHHT--HHHHHHHHHS--HHHHTS-TTGGGT---S-HHHHHTTT-